Protein AF-A0A2V8EC75-F1 (afdb_monomer_lite)

Secondary structure (DSSP, 8-state):
------S-HHHHHHHHHHHHHHHHHHHHHHHHHHHHHSSS-SEEEEEEE-GGG-EEEEEEE--B---S---SS--TT-TTB-HHHHHHHHHTGGGTTHHHHHHHTS-EEESPPPBPGGG--SS-HHHHHHTTS--EEE-HHHHHTTTHHHHHHS--S-HHHHIIIIIHHHHHHHHHHHHHH--HHHHHHHHHHHHHHHH-GGG-PPPPHHHHHHHHHS-PPPTHHHHHHHHHHHHHHSHHHHHHHHHHHHHHHHHHHHHHHHTTT---HHHHHHHHHHHHHHHHHHHHHHTTTTHHHHTTTSS-HHHHHHHH-

Structure (mmCIF, N/CA/C/O backbone):
data_AF-A0A2V8EC75-F1
#
_entry.id   AF-A0A2V8EC75-F1
#
loop_
_atom_site.group_PDB
_atom_site.id
_atom_site.type_symbol
_atom_site.label_atom_id
_atom_site.label_alt_id
_atom_site.label_comp_id
_atom_site.label_asym_id
_atom_site.label_entity_id
_atom_site.label_seq_id
_atom_site.pdbx_PDB_ins_code
_atom_site.Cartn_x
_atom_site.Cartn_y
_atom_site.Cartn_z
_atom_site.occupancy
_atom_site.B_iso_or_equiv
_atom_site.auth_seq_id
_atom_site.auth_comp_id
_atom_site.auth_asym_id
_atom_site.auth_atom_id
_atom_site.pdbx_PDB_model_num
ATOM 1 N N . MET A 1 1 ? 17.197 -26.338 -0.718 1.00 35.69 1 MET A N 1
ATOM 2 C CA . MET A 1 1 ? 16.954 -24.884 -0.882 1.00 35.69 1 MET A CA 1
ATOM 3 C C . MET A 1 1 ? 15.550 -24.579 -0.377 1.00 35.69 1 MET A C 1
ATOM 5 O O . MET A 1 1 ? 14.593 -24.953 -1.045 1.00 35.69 1 MET A O 1
ATOM 9 N N . SER A 1 2 ? 15.396 -24.021 0.832 1.00 36.34 2 SER A N 1
ATOM 10 C CA . SER A 1 2 ? 14.059 -23.725 1.365 1.00 36.34 2 SER A CA 1
ATOM 11 C C . SER A 1 2 ? 13.372 -22.700 0.458 1.00 36.34 2 SER A C 1
ATOM 13 O O . SER A 1 2 ? 13.987 -21.716 0.042 1.00 36.34 2 SER A O 1
ATOM 15 N N . ARG A 1 3 ? 12.110 -22.949 0.087 1.00 46.16 3 ARG A N 1
ATOM 16 C CA . ARG A 1 3 ? 11.282 -21.942 -0.583 1.00 46.16 3 ARG A CA 1
ATOM 17 C C . ARG A 1 3 ? 11.192 -20.758 0.372 1.00 46.16 3 ARG A C 1
ATOM 19 O O . ARG A 1 3 ? 10.467 -20.831 1.358 1.00 46.16 3 ARG A O 1
ATOM 26 N N . ARG A 1 4 ? 11.962 -19.699 0.121 1.00 56.38 4 ARG A N 1
ATOM 27 C CA . ARG A 1 4 ? 11.895 -18.466 0.906 1.00 56.38 4 ARG A CA 1
ATOM 28 C C . ARG A 1 4 ? 10.566 -17.790 0.575 1.00 56.38 4 ARG A C 1
ATOM 30 O O . ARG A 1 4 ? 10.436 -17.050 -0.393 1.00 56.38 4 ARG A O 1
ATOM 37 N N . SER A 1 5 ? 9.527 -18.173 1.304 1.00 75.25 5 SER A N 1
ATOM 38 C CA . SER A 1 5 ? 8.189 -17.615 1.165 1.00 75.25 5 SER A CA 1
ATOM 39 C C . SER A 1 5 ? 8.120 -16.263 1.873 1.00 75.25 5 SER A C 1
ATOM 41 O O . SER A 1 5 ? 8.740 -16.076 2.923 1.00 75.25 5 SER A O 1
ATOM 43 N N . GLY A 1 6 ? 7.361 -15.330 1.295 1.00 85.44 6 GLY A N 1
ATOM 44 C CA . GLY A 1 6 ? 6.973 -14.085 1.960 1.00 85.44 6 GLY A CA 1
ATOM 45 C C . GLY A 1 6 ? 6.045 -14.326 3.154 1.00 85.44 6 GLY A C 1
ATOM 46 O O . GLY A 1 6 ? 5.903 -15.454 3.634 1.00 85.44 6 GLY A O 1
ATOM 47 N N . LEU A 1 7 ? 5.400 -13.260 3.628 1.00 91.12 7 LEU A N 1
ATOM 48 C CA . LEU A 1 7 ? 4.444 -13.333 4.731 1.00 91.12 7 LEU A CA 1
ATOM 49 C C . LEU A 1 7 ? 3.344 -14.379 4.435 1.00 91.12 7 LEU A C 1
ATOM 51 O O . LEU A 1 7 ? 2.800 -14.397 3.325 1.00 91.12 7 LEU A O 1
ATOM 55 N N . PRO A 1 8 ? 2.985 -15.252 5.397 1.00 92.88 8 PRO A N 1
ATOM 56 C CA . PRO A 1 8 ? 1.900 -16.201 5.202 1.00 92.88 8 PRO A CA 1
ATOM 57 C C . PRO A 1 8 ? 0.583 -15.499 4.885 1.00 92.88 8 PRO A C 1
ATOM 59 O O . PRO A 1 8 ? 0.198 -14.525 5.529 1.00 92.88 8 PRO A O 1
ATOM 62 N N . ARG A 1 9 ? -0.156 -16.048 3.921 1.00 93.31 9 ARG A N 1
ATOM 63 C CA . ARG A 1 9 ? -1.381 -15.432 3.407 1.00 93.31 9 ARG A CA 1
ATOM 64 C C . ARG A 1 9 ? -2.447 -15.187 4.482 1.00 93.31 9 ARG A C 1
ATOM 66 O O . ARG A 1 9 ? -3.106 -14.153 4.461 1.00 93.31 9 ARG A O 1
ATOM 73 N N . TRP A 1 10 ? -2.631 -16.131 5.403 1.00 94.69 10 TRP A N 1
ATOM 74 C CA . TRP A 1 10 ? -3.598 -15.985 6.496 1.00 94.69 10 TRP A CA 1
ATOM 75 C C . TRP A 1 10 ? -3.246 -14.795 7.400 1.00 94.69 10 TRP A C 1
ATOM 77 O O . TRP A 1 10 ? -4.138 -14.062 7.819 1.00 94.69 10 TRP A O 1
ATOM 87 N N . LEU A 1 11 ? -1.950 -14.553 7.627 1.00 94.19 11 LEU A N 1
ATOM 88 C CA . LEU A 1 11 ? -1.465 -13.433 8.424 1.00 94.19 11 LEU A CA 1
ATOM 89 C C . LEU A 1 11 ? -1.679 -12.108 7.687 1.00 94.19 11 LEU A C 1
ATOM 91 O O . LEU A 1 11 ? -2.098 -11.136 8.303 1.00 94.19 11 LEU A O 1
ATOM 95 N N . GLU A 1 12 ? -1.471 -12.070 6.367 1.00 96.19 12 GLU A N 1
ATOM 96 C CA . GLU A 1 12 ? -1.783 -10.881 5.561 1.00 96.19 12 GLU A CA 1
ATOM 97 C C . GLU A 1 12 ? -3.264 -10.495 5.644 1.00 96.19 12 GLU A C 1
ATOM 99 O O . GLU A 1 12 ? -3.586 -9.321 5.822 1.00 96.19 12 GLU A O 1
ATOM 104 N N . VAL A 1 13 ? -4.163 -11.479 5.534 1.00 97.00 13 VAL A N 1
ATOM 105 C CA . VAL A 1 13 ? -5.615 -11.263 5.639 1.00 97.00 13 VAL A CA 1
ATOM 106 C C . VAL A 1 13 ? -5.994 -10.797 7.038 1.00 97.00 13 VAL A C 1
ATOM 108 O O . VAL A 1 13 ? -6.758 -9.843 7.162 1.00 97.00 13 VAL A O 1
ATOM 111 N N . LEU A 1 14 ? -5.439 -11.428 8.078 1.00 95.88 14 LEU A N 1
ATOM 112 C CA . LEU A 1 14 ? -5.679 -11.050 9.468 1.00 95.88 14 LEU A CA 1
ATOM 113 C C . LEU A 1 14 ? -5.238 -9.605 9.730 1.00 95.88 14 LEU A C 1
ATOM 115 O O . LEU A 1 14 ? -6.026 -8.801 10.220 1.00 95.88 14 LEU A O 1
ATOM 119 N N . LEU A 1 15 ? -4.008 -9.250 9.352 1.00 95.19 15 LEU A N 1
ATOM 120 C CA . LEU A 1 15 ? -3.465 -7.903 9.534 1.00 95.19 15 LEU A CA 1
ATOM 121 C C . LEU A 1 15 ? -4.257 -6.853 8.742 1.00 95.19 15 LEU A C 1
ATOM 123 O O . LEU A 1 15 ? -4.559 -5.789 9.280 1.00 95.19 15 LEU A O 1
ATOM 127 N N . ALA A 1 16 ? -4.636 -7.147 7.494 1.00 96.94 16 ALA A N 1
ATOM 128 C CA . ALA A 1 16 ? -5.447 -6.237 6.688 1.00 96.94 16 ALA A CA 1
ATOM 129 C C . ALA A 1 16 ? -6.870 -6.072 7.245 1.00 96.94 16 ALA A C 1
ATOM 131 O O . ALA A 1 16 ? -7.379 -4.953 7.301 1.00 96.94 16 ALA A O 1
ATOM 132 N N . GLY A 1 17 ? -7.494 -7.162 7.702 1.00 96.38 17 GLY A N 1
ATOM 133 C CA . GLY A 1 17 ? -8.811 -7.151 8.338 1.00 96.38 17 GLY A CA 1
ATOM 134 C C . GLY A 1 17 ? -8.816 -6.356 9.643 1.00 96.38 17 GLY A C 1
ATOM 135 O O . GLY A 1 17 ? -9.636 -5.453 9.808 1.00 96.38 17 GLY A O 1
ATOM 136 N N . CYS A 1 18 ? -7.849 -6.610 10.530 1.00 91.38 18 CYS A N 1
ATOM 137 C CA . CYS A 1 18 ? -7.648 -5.818 11.743 1.00 91.38 18 CYS A CA 1
ATOM 138 C C . CYS A 1 18 ? -7.412 -4.341 11.408 1.00 91.38 18 CYS A C 1
ATOM 140 O O . CYS A 1 18 ? -8.026 -3.473 12.022 1.00 91.38 18 CYS A O 1
ATOM 142 N N . GLY A 1 19 ? -6.582 -4.046 10.402 1.00 91.81 19 GLY A N 1
ATOM 143 C CA . GLY A 1 19 ? -6.345 -2.684 9.927 1.00 91.81 19 GLY A CA 1
ATOM 144 C C . GLY A 1 19 ? -7.629 -1.981 9.481 1.00 91.81 19 GLY A C 1
ATOM 145 O O . GLY A 1 19 ? -7.874 -0.853 9.894 1.00 91.81 19 GLY A O 1
ATOM 146 N N . LEU A 1 20 ? -8.487 -2.651 8.705 1.00 93.69 20 LEU A N 1
ATOM 147 C CA . LEU A 1 20 ? -9.778 -2.100 8.279 1.00 93.69 20 LEU A CA 1
ATOM 148 C C . LEU A 1 20 ? -10.715 -1.818 9.458 1.00 93.69 20 LEU A C 1
ATOM 150 O O . LEU A 1 20 ? -11.346 -0.765 9.480 1.00 93.69 20 LEU A O 1
ATOM 154 N N . ILE A 1 21 ? -10.801 -2.729 10.432 1.00 88.81 21 ILE A N 1
ATOM 155 C CA . ILE A 1 21 ? -11.662 -2.563 11.613 1.00 88.81 21 ILE A CA 1
ATOM 156 C C . ILE A 1 21 ? -11.157 -1.404 12.476 1.00 88.81 21 ILE A C 1
ATOM 158 O O . ILE A 1 21 ? -11.919 -0.485 12.779 1.00 88.81 21 ILE A O 1
ATOM 162 N N . LEU A 1 22 ? -9.868 -1.413 12.823 1.00 86.44 22 LEU A N 1
ATOM 163 C CA . LEU A 1 22 ? -9.246 -0.402 13.679 1.00 86.44 22 LEU A CA 1
ATOM 164 C C . LEU A 1 22 ? -9.280 0.991 13.042 1.00 86.44 22 LEU A C 1
ATOM 166 O O . LEU A 1 22 ? -9.530 1.978 13.728 1.00 86.44 22 LEU A O 1
ATOM 170 N N . LEU A 1 23 ? -9.061 1.077 11.727 1.00 90.44 23 LEU A N 1
ATOM 171 C CA . LEU A 1 23 ? -9.076 2.342 10.994 1.00 90.44 23 LEU A CA 1
ATOM 172 C C . LEU A 1 23 ? -10.475 2.738 10.511 1.00 90.44 23 LEU A C 1
ATOM 174 O O . LEU A 1 23 ? -10.616 3.815 9.936 1.00 90.44 23 LEU A O 1
ATOM 178 N N . SER A 1 24 ? -11.515 1.930 10.740 1.00 92.00 24 SER A N 1
ATOM 179 C CA . SER A 1 24 ? -12.861 2.203 10.218 1.00 92.00 24 SER A CA 1
ATOM 180 C C . SER A 1 24 ? -13.416 3.591 10.578 1.00 92.00 24 SER A C 1
ATOM 182 O O . SER A 1 24 ? -13.949 4.231 9.666 1.00 92.00 24 SER A O 1
ATOM 184 N N . PRO A 1 25 ? -13.227 4.151 11.797 1.00 89.81 25 PRO A N 1
ATOM 185 C CA . PRO A 1 25 ? -13.701 5.506 12.091 1.00 89.81 25 PRO A CA 1
ATOM 186 C C . PRO A 1 25 ? -12.991 6.559 11.230 1.00 89.81 25 PRO A C 1
ATOM 188 O O . PRO A 1 25 ? -13.620 7.482 10.712 1.00 89.81 25 PRO A O 1
ATOM 191 N N . LEU A 1 26 ? -11.683 6.385 11.010 1.00 91.38 26 LEU A N 1
ATOM 192 C CA . LEU A 1 26 ? -10.888 7.251 10.143 1.00 91.38 26 LEU A CA 1
ATOM 193 C C . LEU A 1 26 ? -11.309 7.108 8.673 1.00 91.38 26 LEU A C 1
ATOM 195 O O . LEU A 1 26 ? -11.427 8.113 7.977 1.00 91.38 26 LEU A O 1
ATOM 199 N N . LEU A 1 27 ? -11.571 5.888 8.196 1.00 92.62 27 LEU A N 1
ATOM 200 C CA . LEU A 1 27 ? -12.041 5.647 6.828 1.00 92.62 27 LEU A CA 1
ATOM 201 C C . LEU A 1 27 ? -13.389 6.332 6.567 1.00 92.62 27 LEU A C 1
ATOM 203 O O . LEU A 1 27 ? -13.562 6.941 5.511 1.00 92.62 27 LEU A O 1
ATOM 207 N N . VAL A 1 28 ? -14.319 6.277 7.526 1.00 94.94 28 VAL A N 1
ATOM 208 C CA . VAL A 1 28 ? -15.619 6.967 7.444 1.00 94.94 28 VAL A CA 1
ATOM 209 C C . VAL A 1 28 ? -15.436 8.485 7.446 1.00 94.94 28 VAL A C 1
ATOM 211 O O . VAL A 1 28 ? -16.037 9.172 6.619 1.00 94.94 28 VAL A O 1
ATOM 214 N N . LEU A 1 29 ? -14.560 9.016 8.304 1.00 94.75 29 LEU A N 1
ATOM 215 C CA . LEU A 1 29 ? -14.237 10.443 8.324 1.00 94.75 29 LEU A CA 1
ATOM 216 C C . LEU A 1 29 ? -13.657 10.911 6.980 1.00 94.75 29 LEU A C 1
ATOM 218 O O . LEU A 1 29 ? -14.119 11.902 6.415 1.00 94.75 29 LEU A O 1
ATOM 222 N N . ILE A 1 30 ? -12.681 10.182 6.429 1.00 95.31 30 ILE A N 1
ATOM 223 C CA . ILE A 1 30 ? -12.094 10.490 5.118 1.00 95.31 30 ILE A CA 1
ATOM 224 C C . ILE A 1 30 ? -13.164 10.412 4.024 1.00 95.31 30 ILE A C 1
ATOM 226 O O . ILE A 1 30 ? -13.231 11.296 3.168 1.00 95.31 30 ILE A O 1
ATOM 230 N N . ALA A 1 31 ? -14.032 9.397 4.062 1.00 95.81 31 ALA A N 1
ATOM 231 C CA . ALA A 1 31 ? -15.128 9.250 3.112 1.00 95.81 31 ALA A CA 1
ATOM 232 C C . ALA A 1 31 ? -16.070 10.463 3.123 1.00 95.81 31 ALA A C 1
ATOM 234 O O . ALA A 1 31 ? -16.401 10.990 2.055 1.00 95.81 31 ALA A O 1
ATOM 235 N N . ALA A 1 32 ? -16.452 10.936 4.313 1.00 94.25 32 ALA A N 1
ATOM 236 C CA . ALA A 1 32 ? -17.271 12.130 4.484 1.00 94.25 32 ALA A CA 1
ATOM 237 C C . ALA A 1 32 ? -16.562 13.380 3.940 1.00 94.25 32 ALA A C 1
ATOM 239 O O . ALA A 1 32 ? -17.141 14.104 3.132 1.00 94.25 32 ALA A O 1
ATOM 240 N N . LEU A 1 33 ? -15.286 13.593 4.286 1.00 94.50 33 LEU A N 1
ATOM 241 C CA . LEU A 1 33 ? -14.499 14.727 3.786 1.00 94.50 33 LEU A CA 1
ATOM 242 C C . LEU A 1 33 ? -14.415 14.737 2.256 1.00 94.50 33 LEU A C 1
ATOM 244 O O . LEU A 1 33 ? -14.656 15.771 1.632 1.00 94.50 33 LEU A O 1
ATOM 248 N N . VAL A 1 34 ? -14.130 13.594 1.627 1.00 94.31 34 VAL A N 1
ATOM 249 C CA . VAL A 1 34 ? -14.084 13.477 0.160 1.00 94.31 34 VAL A CA 1
ATOM 250 C C . VAL A 1 34 ? -15.449 13.789 -0.458 1.00 94.31 34 VAL A C 1
ATOM 252 O O . VAL A 1 34 ? -15.508 14.484 -1.477 1.00 94.31 34 VAL A O 1
ATOM 255 N N . LYS A 1 35 ? -16.541 13.302 0.147 1.00 93.12 35 LYS A N 1
ATOM 256 C CA . LYS A 1 35 ? -17.908 13.498 -0.353 1.00 93.12 35 LYS A CA 1
ATOM 257 C C . LYS A 1 35 ? -18.380 14.947 -0.236 1.00 93.12 35 LYS A C 1
ATOM 259 O O . LYS A 1 35 ? -19.018 15.440 -1.161 1.00 93.12 35 LYS A O 1
ATOM 264 N N . LEU A 1 36 ? -18.058 15.613 0.871 1.00 92.62 36 LEU A N 1
ATOM 265 C CA . LEU A 1 36 ? -18.467 16.991 1.150 1.00 92.62 36 LEU A CA 1
ATOM 266 C C . LEU A 1 36 ? -17.647 18.015 0.358 1.00 92.62 36 LEU A C 1
ATOM 268 O O . LEU A 1 36 ? -18.167 19.059 -0.019 1.00 92.62 36 LEU A O 1
ATOM 272 N N . THR A 1 37 ? -16.379 17.715 0.066 1.00 89.06 37 THR A N 1
ATOM 273 C CA . THR A 1 37 ? -15.475 18.660 -0.617 1.00 89.06 37 THR A CA 1
ATOM 274 C C . THR A 1 37 ? -15.397 18.476 -2.134 1.00 89.06 37 THR A C 1
ATOM 276 O O . THR A 1 37 ? -14.838 19.328 -2.824 1.00 89.06 37 THR A O 1
ATOM 279 N N . SER A 1 38 ? -15.937 17.384 -2.694 1.00 88.31 38 SER A N 1
ATOM 280 C CA . SER A 1 38 ? -15.894 17.128 -4.140 1.00 88.31 38 SER A CA 1
ATOM 281 C C . SER A 1 38 ? -17.088 16.306 -4.651 1.00 88.31 38 SER A C 1
ATOM 283 O O . SER A 1 38 ? -17.488 15.304 -4.057 1.00 88.31 38 SER A O 1
ATOM 285 N N . LYS A 1 39 ? -17.650 16.679 -5.811 1.00 87.44 39 LYS A N 1
ATOM 286 C CA . LYS A 1 39 ? -18.790 15.966 -6.427 1.00 87.44 39 LYS A CA 1
ATOM 287 C C . LYS A 1 39 ? -18.384 14.590 -6.972 1.00 87.44 39 LYS A C 1
ATOM 289 O O . LYS A 1 39 ? -17.332 14.455 -7.589 1.00 87.44 39 LYS A O 1
ATOM 294 N N . GLY A 1 40 ? -19.223 13.566 -6.773 1.00 88.31 40 GLY A N 1
ATOM 295 C CA . GLY A 1 40 ? -19.094 12.198 -7.324 1.00 88.31 40 GLY A CA 1
ATOM 296 C C . GLY A 1 40 ? -18.826 11.094 -6.270 1.00 88.31 40 GLY A C 1
ATOM 297 O O . GLY A 1 40 ? -19.191 11.288 -5.103 1.00 88.31 40 GLY A O 1
ATOM 298 N N . PRO A 1 41 ? -18.266 9.926 -6.659 1.00 93.38 41 PRO A N 1
ATOM 299 C CA . PRO A 1 41 ? -18.037 8.790 -5.757 1.00 93.38 41 PRO A CA 1
ATOM 300 C C . PRO A 1 41 ? -16.857 9.002 -4.796 1.00 93.38 41 PRO A C 1
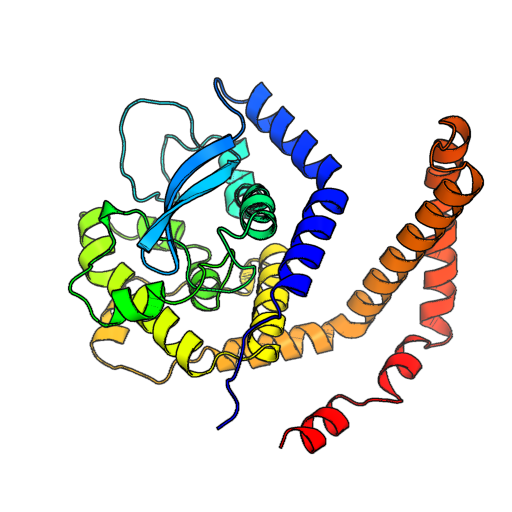ATOM 302 O O . PRO A 1 41 ? -15.853 9.609 -5.154 1.00 93.38 41 PRO A O 1
ATOM 305 N N . VAL A 1 42 ? -16.958 8.445 -3.585 1.00 95.00 42 VAL A N 1
ATOM 306 C CA . VAL A 1 42 ? -15.893 8.513 -2.564 1.00 95.00 42 VAL A CA 1
ATOM 307 C C . VAL A 1 42 ? -14.651 7.731 -2.985 1.00 95.00 42 VAL A C 1
ATOM 309 O O . VAL A 1 42 ? -13.527 8.192 -2.785 1.00 95.00 42 VAL A O 1
ATOM 312 N N . LEU A 1 43 ? -14.853 6.542 -3.554 1.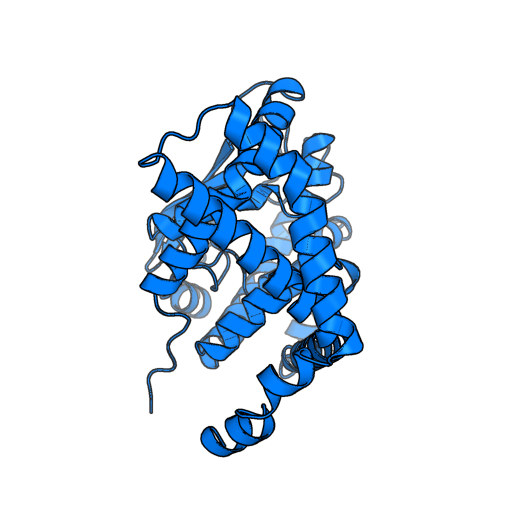00 95.38 43 LEU A N 1
ATOM 313 C CA . LEU A 1 43 ? -13.769 5.664 -3.963 1.00 95.38 43 LEU A CA 1
ATOM 314 C C . LEU A 1 43 ? -13.454 5.852 -5.446 1.00 95.38 43 LEU A C 1
ATOM 316 O O . LEU A 1 43 ? -14.344 5.847 -6.297 1.00 95.38 43 LEU A O 1
ATOM 320 N N . PHE A 1 44 ? -12.167 5.964 -5.743 1.00 93.56 44 PHE A N 1
ATOM 321 C CA . PHE A 1 44 ? -11.617 5.789 -7.075 1.00 93.56 44 PHE A CA 1
ATOM 322 C C . PHE A 1 44 ? -11.378 4.298 -7.330 1.00 93.56 44 PHE A C 1
ATOM 324 O O . PHE A 1 44 ? -10.868 3.582 -6.465 1.00 93.56 44 PHE A O 1
ATOM 331 N N . SER A 1 45 ? -11.760 3.836 -8.520 1.00 93.56 45 SER A N 1
ATOM 332 C CA . SER A 1 45 ? -11.613 2.448 -8.955 1.00 93.56 45 SER A CA 1
ATOM 333 C C . SER A 1 45 ? -10.867 2.400 -10.281 1.00 93.56 45 SER A C 1
ATOM 335 O O . SER A 1 45 ? -11.225 3.118 -11.213 1.00 93.56 45 SER A O 1
ATOM 337 N N . GLN A 1 46 ? -9.852 1.544 -10.381 1.00 93.81 46 GLN A N 1
ATOM 338 C CA . GLN A 1 46 ? -9.083 1.364 -11.613 1.00 93.81 46 GLN A CA 1
ATOM 339 C C . GLN A 1 46 ? -8.759 -0.110 -11.838 1.00 93.81 46 GLN A C 1
ATOM 341 O O . GLN A 1 46 ? -8.421 -0.831 -10.900 1.00 93.81 46 GLN A O 1
ATOM 346 N N . ARG A 1 47 ? -8.842 -0.565 -13.092 1.00 96.44 47 ARG A N 1
ATOM 347 C CA . ARG A 1 47 ? -8.398 -1.913 -13.455 1.00 96.44 47 ARG A CA 1
ATOM 348 C C . ARG A 1 47 ? -6.875 -1.990 -13.421 1.00 96.44 47 ARG A C 1
ATOM 350 O O . ARG A 1 47 ? -6.197 -1.117 -13.963 1.00 96.44 47 ARG A O 1
ATOM 357 N N . ARG A 1 48 ? -6.358 -3.044 -12.803 1.00 96.88 48 ARG A N 1
ATOM 358 C CA . ARG A 1 48 ? -4.931 -3.329 -12.678 1.00 96.88 48 ARG A CA 1
ATOM 359 C C . ARG A 1 48 ? -4.647 -4.792 -12.991 1.00 96.88 48 ARG A C 1
ATOM 361 O O . ARG A 1 48 ? -5.538 -5.637 -12.874 1.00 96.88 48 ARG A O 1
ATOM 368 N N . VAL A 1 49 ? -3.408 -5.066 -13.383 1.00 96.94 49 VAL A N 1
ATOM 369 C CA . VAL A 1 49 ? -2.921 -6.425 -13.631 1.00 96.94 49 VAL A CA 1
ATOM 370 C C . VAL A 1 49 ? -2.399 -7.014 -12.322 1.00 96.94 49 VAL A C 1
ATOM 372 O O . VAL A 1 49 ? -1.557 -6.418 -11.652 1.00 96.94 49 VAL A O 1
ATOM 375 N N . GLY A 1 50 ? -2.945 -8.162 -11.932 1.00 94.69 50 GLY A N 1
ATOM 376 C CA . GLY A 1 50 ? -2.558 -8.924 -10.749 1.00 94.69 50 GLY A CA 1
ATOM 377 C C . GLY A 1 50 ? -1.766 -10.186 -11.088 1.00 94.69 50 GLY A C 1
ATOM 378 O O . GLY A 1 50 ? -1.218 -10.334 -12.182 1.00 94.69 50 GLY A O 1
ATOM 379 N N . ALA A 1 51 ? -1.719 -11.117 -10.131 1.00 94.25 51 ALA A N 1
ATOM 380 C CA . ALA A 1 51 ? -0.975 -12.366 -10.280 1.00 94.25 51 ALA A CA 1
ATOM 381 C C . ALA A 1 51 ? -1.447 -13.179 -11.494 1.00 94.25 51 ALA A C 1
ATOM 383 O O . ALA A 1 51 ? -2.646 -13.299 -11.756 1.00 94.25 51 ALA A O 1
ATOM 384 N N . ALA A 1 52 ? -0.490 -13.768 -12.208 1.00 93.06 52 ALA A N 1
ATOM 385 C CA . ALA A 1 52 ? -0.678 -14.511 -13.449 1.00 93.06 52 ALA A CA 1
ATOM 386 C C . ALA A 1 52 ? -1.464 -13.724 -14.516 1.00 93.06 52 ALA A C 1
ATOM 388 O O . ALA A 1 52 ? -2.204 -14.307 -15.305 1.00 93.06 52 ALA A O 1
ATOM 389 N N . GLY A 1 53 ? -1.350 -12.393 -14.506 1.00 92.62 53 GLY A N 1
ATOM 390 C CA . GLY A 1 53 ? -2.045 -11.520 -15.446 1.00 92.62 53 GLY A CA 1
ATOM 391 C C . GLY A 1 53 ? -3.536 -11.322 -15.167 1.00 92.62 53 GLY A C 1
ATOM 392 O O . GLY A 1 53 ? -4.229 -10.684 -15.959 1.00 92.62 53 GLY A O 1
ATOM 393 N N . ARG A 1 54 ? -4.060 -11.846 -14.051 1.00 95.25 54 ARG A N 1
ATOM 394 C CA . ARG A 1 54 ? -5.482 -11.720 -13.715 1.00 95.25 54 ARG A CA 1
ATOM 395 C C . ARG A 1 54 ? -5.832 -10.277 -13.392 1.00 95.25 54 ARG A C 1
ATOM 397 O O . ARG A 1 54 ? -5.204 -9.636 -12.555 1.00 95.25 54 ARG A O 1
ATOM 404 N N . MET A 1 55 ? -6.876 -9.784 -14.038 1.00 97.44 55 MET A N 1
ATOM 405 C CA . MET A 1 55 ? -7.352 -8.422 -13.859 1.00 97.44 55 MET A CA 1
ATOM 406 C C . MET A 1 55 ? -8.136 -8.276 -12.557 1.00 97.44 55 MET A C 1
ATOM 408 O O . MET A 1 55 ? -9.026 -9.076 -12.280 1.00 97.44 55 MET A O 1
ATOM 412 N N . PHE A 1 56 ? -7.875 -7.207 -11.807 1.00 97.56 56 PHE A N 1
ATOM 413 C CA . PHE A 1 56 ? -8.669 -6.840 -10.634 1.00 97.56 56 PHE A CA 1
ATOM 414 C C . PHE A 1 56 ? -8.896 -5.327 -10.572 1.00 97.56 56 PHE A C 1
ATOM 416 O O . PHE A 1 56 ? -8.310 -4.558 -11.337 1.00 97.56 56 PHE A O 1
ATOM 423 N N . VAL A 1 57 ? -9.789 -4.896 -9.682 1.00 97.38 57 VAL A N 1
ATOM 424 C CA . VAL A 1 57 ? -10.088 -3.477 -9.462 1.00 97.38 57 VAL A CA 1
ATOM 425 C C . VAL A 1 57 ? -9.434 -3.031 -8.166 1.00 97.38 57 VAL A C 1
ATOM 427 O O . VAL A 1 57 ? -9.824 -3.490 -7.092 1.00 97.38 57 VAL A O 1
ATOM 430 N N . ILE A 1 58 ? -8.468 -2.121 -8.269 1.00 96.31 58 ILE A N 1
ATOM 431 C CA . ILE A 1 58 ? -7.865 -1.470 -7.106 1.00 96.31 58 ILE A CA 1
ATOM 432 C C . ILE A 1 58 ? -8.793 -0.369 -6.593 1.00 96.31 58 ILE A C 1
ATOM 434 O O . ILE A 1 58 ? -9.408 0.343 -7.396 1.00 96.31 58 ILE A O 1
ATOM 438 N N . ARG A 1 59 ? -8.907 -0.236 -5.268 1.00 95.50 59 ARG A N 1
ATOM 439 C CA . ARG A 1 59 ? -9.742 0.779 -4.615 1.00 95.50 59 ARG A CA 1
ATOM 440 C C . ARG A 1 59 ? -8.882 1.770 -3.846 1.00 95.50 59 ARG A C 1
ATOM 442 O O . ARG A 1 59 ? -8.065 1.371 -3.029 1.00 95.50 59 ARG A O 1
ATOM 449 N N . LYS A 1 60 ? -9.128 3.059 -4.064 1.00 95.69 60 LYS A N 1
ATOM 450 C CA . LYS A 1 60 ? -8.499 4.169 -3.334 1.00 95.69 60 LYS A CA 1
ATOM 451 C C . LYS A 1 60 ? -9.540 5.194 -2.934 1.00 95.69 60 LYS A C 1
ATOM 453 O O . LYS A 1 60 ? -10.593 5.264 -3.565 1.00 95.69 60 LYS A O 1
ATOM 458 N N . PHE A 1 61 ? -9.246 6.042 -1.957 1.00 96.62 61 PHE A N 1
ATOM 459 C CA . PHE A 1 61 ? -10.020 7.271 -1.823 1.00 96.62 61 PHE A CA 1
ATOM 460 C C . PHE A 1 61 ? -9.764 8.171 -3.021 1.00 96.62 61 PHE A C 1
ATOM 462 O O . PHE A 1 61 ? -8.649 8.286 -3.532 1.00 96.62 61 PHE A O 1
ATOM 469 N N . ARG A 1 62 ? -10.822 8.820 -3.492 1.00 94.38 62 ARG A N 1
ATOM 470 C CA . ARG A 1 62 ? -10.710 9.758 -4.591 1.00 94.38 62 ARG A CA 1
ATOM 471 C C . ARG A 1 62 ? -9.995 11.020 -4.122 1.00 94.38 62 ARG A C 1
ATOM 473 O O . ARG A 1 62 ? -10.472 11.734 -3.246 1.00 94.38 62 ARG A O 1
ATOM 480 N N . THR A 1 63 ? -8.890 11.327 -4.784 1.00 92.00 63 THR A N 1
ATOM 481 C CA . THR A 1 63 ? -8.072 12.516 -4.507 1.00 92.00 63 THR A CA 1
ATOM 482 C C . THR A 1 63 ? -8.112 13.549 -5.632 1.00 92.00 63 THR A C 1
ATOM 484 O O . THR A 1 63 ? -7.679 14.688 -5.446 1.00 92.00 63 THR A O 1
ATOM 487 N N . MET A 1 64 ? -8.701 13.194 -6.776 1.00 89.44 64 MET A N 1
ATOM 488 C CA . MET A 1 64 ? -8.823 14.046 -7.960 1.00 89.44 64 MET A CA 1
ATOM 489 C C . MET A 1 64 ? -10.290 14.369 -8.256 1.00 89.44 64 MET A C 1
ATOM 491 O O . MET A 1 64 ? -11.176 13.540 -8.043 1.00 89.44 64 MET A O 1
ATOM 495 N N . ALA A 1 65 ? -10.548 15.574 -8.757 1.00 84.81 65 ALA A N 1
ATOM 496 C CA . ALA A 1 65 ? -11.854 15.982 -9.242 1.00 84.81 65 ALA A CA 1
ATOM 497 C C . ALA A 1 65 ? -12.263 15.123 -10.445 1.00 84.81 65 ALA A C 1
ATOM 499 O O . ALA A 1 65 ? -11.444 14.791 -11.304 1.00 84.81 65 ALA A O 1
ATOM 500 N N . VAL A 1 66 ? -13.550 14.784 -10.520 1.00 78.12 66 VAL A N 1
ATOM 501 C CA . VAL A 1 66 ? -14.112 14.067 -11.667 1.00 78.12 66 VAL A CA 1
ATOM 502 C C . VAL A 1 66 ? -14.236 15.065 -12.816 1.00 78.12 66 VAL A C 1
ATOM 504 O O . VAL A 1 66 ? -15.193 15.830 -12.883 1.00 78.12 66 VAL A O 1
ATOM 507 N N . ARG A 1 67 ? -13.222 15.100 -13.680 1.00 71.88 67 ARG A N 1
ATOM 508 C CA . ARG A 1 67 ? -13.212 15.834 -14.949 1.00 71.88 67 ARG A CA 1
ATOM 509 C C . ARG A 1 67 ? -12.837 14.862 -16.065 1.00 71.88 67 ARG A C 1
ATOM 511 O O . ARG A 1 67 ? -12.052 13.942 -15.843 1.00 71.88 67 ARG A O 1
ATOM 518 N N . SER A 1 68 ? -13.406 15.049 -17.250 1.00 52.28 68 SER A N 1
ATOM 519 C CA . SER A 1 68 ? -13.027 14.302 -18.450 1.00 52.28 68 SER A CA 1
ATOM 520 C C . SER A 1 68 ? -11.634 14.734 -18.921 1.00 52.28 68 SER A C 1
ATOM 522 O O . SER A 1 68 ? -11.404 15.921 -19.137 1.00 52.28 68 SER A O 1
ATOM 524 N N . GLY A 1 69 ? -10.722 13.773 -19.100 1.00 57.66 69 GLY A N 1
ATOM 525 C CA . GLY A 1 69 ? -9.399 13.995 -19.695 1.00 57.66 69 GLY A CA 1
ATOM 526 C C . GLY A 1 69 ? -8.251 14.276 -18.711 1.00 57.66 69 GLY A C 1
ATOM 527 O O . GLY A 1 69 ? -8.437 14.696 -17.566 1.00 57.66 69 GLY A O 1
ATOM 528 N N . GLY A 1 70 ? -7.031 13.992 -19.175 1.00 59.50 70 GLY A N 1
ATOM 529 C CA . GLY A 1 70 ? -5.757 14.284 -18.511 1.00 59.50 70 GLY A CA 1
ATOM 530 C C . GLY A 1 70 ? -4.829 13.062 -18.389 1.00 59.50 70 GLY A C 1
ATOM 531 O O . GLY A 1 70 ? -5.298 11.928 -18.502 1.00 59.50 70 GLY A O 1
ATOM 532 N N . PRO A 1 71 ? -3.522 13.270 -18.144 1.00 63.09 71 PRO A N 1
ATOM 533 C CA . PRO A 1 71 ? -2.517 12.205 -18.159 1.00 63.09 71 PRO A CA 1
ATOM 534 C C . PRO A 1 71 ? -2.818 11.084 -17.154 1.00 63.09 71 PRO A C 1
ATOM 536 O O . PRO A 1 71 ? -3.337 11.342 -16.061 1.00 63.09 71 PRO A O 1
ATOM 539 N N . LYS A 1 72 ? -2.469 9.840 -17.511 1.00 67.88 72 LYS A N 1
ATOM 540 C CA . LYS A 1 72 ? -2.545 8.676 -16.603 1.00 67.88 72 LYS A CA 1
ATOM 541 C C . LYS A 1 72 ? -1.447 8.711 -15.537 1.00 67.88 72 LYS A C 1
ATOM 543 O O . LYS A 1 72 ? -1.652 8.209 -14.433 1.00 67.88 72 LYS A O 1
ATOM 548 N N . VAL A 1 73 ? -0.313 9.336 -15.856 1.00 68.81 73 VAL A N 1
ATOM 549 C CA . VAL A 1 73 ? 0.791 9.576 -14.923 1.00 68.81 73 VAL A CA 1
ATOM 550 C C . VAL A 1 73 ? 0.538 10.888 -14.183 1.00 68.81 73 VAL A C 1
ATOM 552 O O . VAL A 1 73 ? 0.383 11.940 -14.798 1.00 68.81 73 VAL A O 1
ATOM 555 N N . THR A 1 74 ? 0.452 10.814 -12.856 1.00 73.38 74 THR A N 1
ATOM 556 C CA . THR A 1 74 ? 0.159 11.972 -11.999 1.00 73.38 74 THR A CA 1
ATOM 557 C C . THR A 1 74 ? 1.457 12.674 -11.605 1.00 73.38 74 THR A C 1
ATOM 559 O O . THR A 1 74 ? 2.396 12.022 -11.157 1.00 73.38 74 THR A O 1
ATOM 562 N N . ALA A 1 75 ? 1.497 13.999 -11.743 1.00 72.50 75 ALA A N 1
ATOM 563 C CA . ALA A 1 75 ? 2.562 14.848 -11.210 1.00 72.50 75 ALA A CA 1
ATOM 564 C C . ALA A 1 75 ? 2.050 15.638 -9.994 1.00 72.50 75 ALA A C 1
ATOM 566 O O . ALA A 1 75 ? 0.839 15.826 -9.840 1.00 72.50 75 ALA A O 1
ATOM 567 N N . ARG A 1 76 ? 2.966 16.123 -9.147 1.00 71.56 76 ARG A N 1
ATOM 568 C CA . ARG A 1 76 ? 2.631 16.880 -7.925 1.00 71.56 76 ARG A CA 1
ATOM 569 C C . ARG A 1 76 ? 1.682 18.062 -8.174 1.00 71.56 76 ARG A C 1
ATOM 571 O O . ARG A 1 76 ? 0.766 18.282 -7.383 1.00 71.56 76 ARG A O 1
ATOM 578 N N . ASP A 1 77 ? 1.872 18.769 -9.284 1.00 69.06 77 ASP A N 1
ATOM 579 C CA . ASP A 1 77 ? 1.140 19.997 -9.621 1.00 69.06 77 ASP A CA 1
ATOM 580 C C . ASP A 1 77 ? -0.082 19.747 -10.526 1.00 69.06 77 ASP A C 1
ATOM 582 O O . ASP A 1 77 ? -0.532 20.632 -11.253 1.00 69.06 77 ASP A O 1
ATOM 586 N N . ASP A 1 78 ? -0.644 18.532 -10.512 1.00 74.69 78 ASP A N 1
ATOM 587 C CA . ASP A 1 78 ? -1.835 18.211 -11.304 1.00 74.69 78 ASP A CA 1
ATOM 588 C C . ASP A 1 78 ? -3.052 19.030 -10.829 1.00 74.69 78 ASP A C 1
ATOM 590 O O . ASP A 1 78 ? -3.568 18.845 -9.722 1.00 74.69 78 ASP A O 1
ATOM 594 N N . ALA A 1 79 ? -3.547 19.912 -11.704 1.00 77.44 79 ALA A N 1
ATOM 595 C CA . ALA A 1 79 ? -4.675 20.810 -11.446 1.00 77.44 79 ALA A CA 1
ATOM 596 C C . ALA A 1 79 ? -5.993 20.084 -11.109 1.00 77.44 79 ALA A C 1
ATOM 598 O O . ALA A 1 79 ? -6.932 20.699 -10.602 1.00 77.44 79 ALA A O 1
ATOM 599 N N . ARG A 1 80 ? -6.093 18.775 -11.378 1.00 84.19 80 ARG A N 1
ATOM 600 C CA . ARG A 1 80 ? -7.254 17.956 -10.999 1.00 84.19 80 ARG A CA 1
ATOM 601 C C . ARG A 1 80 ? -7.228 17.563 -9.522 1.00 84.19 80 ARG A C 1
ATOM 603 O O . ARG A 1 80 ? -8.237 17.074 -9.022 1.00 84.19 80 ARG A O 1
ATOM 610 N N . MET A 1 81 ? -6.110 17.716 -8.814 1.00 88.56 81 MET A N 1
ATOM 611 C CA . MET A 1 81 ? -5.985 17.302 -7.417 1.00 88.56 81 MET A CA 1
ATOM 612 C C . MET A 1 81 ? -6.809 18.209 -6.488 1.00 88.56 81 MET A C 1
ATOM 614 O O . MET A 1 81 ? -6.669 19.430 -6.490 1.00 88.56 81 MET A O 1
ATOM 618 N N . THR A 1 82 ? -7.667 17.607 -5.663 1.00 90.81 82 THR A N 1
ATOM 619 C CA . THR A 1 82 ? -8.468 18.337 -4.663 1.00 90.81 82 THR A CA 1
ATOM 620 C C . THR A 1 82 ? -7.615 18.727 -3.451 1.00 90.81 82 THR A C 1
ATOM 622 O O . THR A 1 82 ? -6.598 18.089 -3.175 1.00 90.81 82 THR A O 1
ATOM 625 N N . ALA A 1 83 ? -8.034 19.737 -2.679 1.00 89.94 83 ALA A N 1
ATOM 626 C CA . ALA A 1 83 ? -7.315 20.148 -1.467 1.00 89.94 83 ALA A CA 1
ATOM 627 C C . ALA A 1 83 ? -7.211 19.007 -0.436 1.00 89.94 83 ALA A C 1
ATOM 629 O O . ALA A 1 83 ? -6.116 18.705 0.040 1.00 89.94 83 ALA A O 1
ATOM 630 N N . VAL A 1 84 ? -8.326 18.313 -0.167 1.00 92.56 84 VAL A N 1
ATOM 631 C CA . VAL A 1 84 ? -8.347 1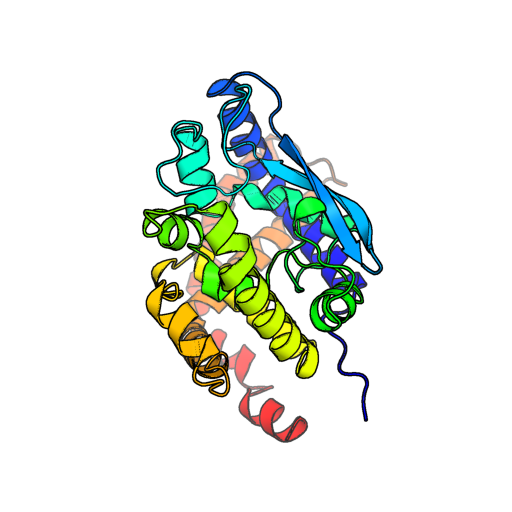7.104 0.677 1.00 92.56 84 VAL A CA 1
ATOM 632 C C . VAL A 1 84 ? -7.483 16.006 0.056 1.00 92.56 84 VAL A C 1
ATOM 634 O O . VAL A 1 84 ? -6.654 15.411 0.738 1.00 92.56 84 VAL A O 1
ATOM 637 N N . GLY A 1 85 ? -7.604 15.782 -1.254 1.00 91.81 85 GLY A N 1
ATOM 638 C CA . GLY A 1 85 ? -6.817 14.784 -1.972 1.00 91.81 85 GLY A CA 1
ATOM 639 C C . GLY A 1 85 ? -5.306 14.984 -1.868 1.00 91.81 85 GLY A C 1
ATOM 640 O O . GLY A 1 85 ? -4.577 14.004 -1.730 1.00 91.81 85 GLY A O 1
ATOM 641 N N . ARG A 1 86 ? -4.837 16.238 -1.860 1.00 89.50 86 ARG A N 1
ATOM 642 C CA . ARG A 1 86 ? -3.422 16.579 -1.662 1.00 89.50 86 ARG A CA 1
ATOM 643 C C . ARG A 1 86 ? -2.916 16.130 -0.294 1.00 89.50 86 ARG A C 1
ATOM 645 O O . ARG A 1 86 ? -1.827 15.567 -0.196 1.00 89.50 86 ARG A O 1
ATOM 652 N N . VAL A 1 87 ? -3.712 16.338 0.757 1.00 91.19 87 VAL A N 1
ATOM 653 C CA . VAL A 1 87 ? -3.378 15.878 2.114 1.00 91.19 87 VAL A CA 1
ATOM 654 C C . VAL A 1 87 ? -3.384 14.351 2.178 1.00 91.19 87 VAL A C 1
ATOM 656 O O . VAL A 1 87 ? -2.423 13.764 2.676 1.00 91.19 87 VAL A O 1
ATOM 659 N N . LEU A 1 88 ? -4.413 13.706 1.618 1.00 92.19 88 LEU A N 1
ATOM 660 C CA . LEU A 1 88 ? -4.522 12.245 1.610 1.00 92.19 88 LEU A CA 1
ATOM 661 C C . LEU A 1 88 ? -3.324 11.587 0.913 1.00 92.19 88 LEU A C 1
ATOM 663 O O . LEU A 1 88 ? -2.727 10.691 1.501 1.00 92.19 88 LEU A O 1
ATOM 667 N N . ARG A 1 89 ? -2.911 12.079 -0.265 1.00 89.62 89 ARG A N 1
ATOM 668 C CA . ARG A 1 89 ? -1.738 11.571 -1.004 1.00 89.62 89 ARG A CA 1
ATOM 669 C C . ARG A 1 89 ? -0.425 11.783 -0.266 1.00 89.62 89 ARG A C 1
ATOM 671 O O . ARG A 1 89 ? 0.395 10.868 -0.195 1.00 89.62 89 ARG A O 1
ATOM 678 N N . LYS A 1 90 ? -0.231 12.967 0.325 1.00 84.69 90 LYS A N 1
ATOM 679 C CA . LYS A 1 90 ? 0.970 13.280 1.117 1.00 84.69 90 LYS A CA 1
ATOM 680 C C . LYS A 1 90 ? 1.130 12.311 2.293 1.00 84.69 90 LYS A C 1
ATOM 682 O O . LYS A 1 90 ? 2.238 11.862 2.587 1.00 84.69 90 LYS A O 1
ATOM 687 N N . LEU A 1 91 ? 0.017 11.971 2.942 1.00 87.12 91 LEU A N 1
ATOM 688 C CA . LEU A 1 91 ? -0.023 11.036 4.066 1.00 87.12 91 LEU A CA 1
ATOM 689 C C . LEU A 1 91 ? -0.205 9.567 3.638 1.00 87.12 91 LEU A C 1
ATOM 691 O O . LEU A 1 91 ? -0.139 8.687 4.491 1.00 87.12 91 LEU A O 1
ATOM 695 N N . LYS A 1 92 ? -0.396 9.288 2.339 1.00 89.88 92 LYS A N 1
ATOM 696 C CA . LYS A 1 92 ? -0.748 7.969 1.771 1.00 89.88 92 LYS A CA 1
ATOM 697 C C . LYS A 1 92 ? -2.022 7.352 2.366 1.00 89.88 92 LYS A C 1
ATOM 699 O O . LYS A 1 92 ? -2.218 6.141 2.324 1.00 89.88 92 LYS A O 1
ATOM 704 N N . LEU A 1 93 ? -2.910 8.186 2.908 1.00 92.94 93 LEU A N 1
ATOM 705 C CA . LEU A 1 93 ? -4.193 7.747 3.462 1.00 92.94 93 LEU A CA 1
ATOM 706 C C . LEU A 1 93 ? -5.186 7.356 2.363 1.00 92.94 93 LEU A C 1
ATOM 708 O O . LEU A 1 93 ? -6.146 6.637 2.631 1.00 92.94 93 LEU A O 1
ATOM 712 N N . ASP A 1 94 ? -4.961 7.802 1.125 1.00 94.75 94 ASP A N 1
ATOM 713 C CA . ASP A 1 94 ? -5.796 7.445 -0.016 1.00 94.75 94 ASP A CA 1
ATOM 714 C C . ASP A 1 94 ? -5.694 5.970 -0.419 1.00 94.75 94 ASP A C 1
ATOM 716 O O . ASP A 1 94 ? -6.621 5.456 -1.043 1.00 94.75 94 ASP A O 1
ATOM 720 N N . GLU A 1 95 ? -4.624 5.279 -0.026 1.00 95.12 95 GLU A N 1
ATOM 721 C CA . GLU A 1 95 ? -4.381 3.867 -0.354 1.00 95.12 95 GLU A CA 1
ATOM 722 C C . GLU A 1 95 ? -4.960 2.899 0.688 1.00 95.12 95 GLU A C 1
ATOM 724 O O . GLU A 1 95 ? -5.020 1.700 0.443 1.00 95.12 95 GLU A O 1
ATOM 729 N N . LEU A 1 96 ? -5.471 3.387 1.827 1.00 95.69 96 LEU A N 1
ATOM 730 C CA . LEU A 1 96 ? -6.038 2.516 2.867 1.00 95.69 96 LEU A CA 1
ATOM 731 C C . LEU A 1 96 ? -7.176 1.594 2.382 1.00 95.69 96 LEU A C 1
ATOM 733 O O . LEU A 1 96 ? -7.236 0.455 2.851 1.00 95.69 96 LEU A O 1
ATOM 737 N N . PRO A 1 97 ? -8.056 1.995 1.437 1.00 97.25 97 PRO A N 1
ATOM 738 C CA . PRO A 1 97 ? -9.060 1.085 0.888 1.00 97.25 97 PRO A CA 1
ATOM 739 C C . PRO A 1 97 ? -8.478 -0.142 0.162 1.00 97.25 97 PRO A C 1
ATOM 741 O O . PRO A 1 97 ? -9.195 -1.129 0.004 1.00 97.25 97 PRO A O 1
ATOM 744 N N . GLU A 1 98 ? -7.196 -0.140 -0.223 1.00 97.81 98 GLU A N 1
ATOM 745 C CA . GLU A 1 98 ? -6.518 -1.306 -0.811 1.00 97.81 98 GLU A CA 1
ATOM 746 C C . GLU A 1 98 ? -6.383 -2.471 0.180 1.00 97.81 98 GLU A C 1
ATOM 748 O O . GLU A 1 98 ? -6.285 -3.626 -0.238 1.00 97.81 98 GLU A O 1
ATOM 753 N N . LEU A 1 99 ? -6.473 -2.225 1.495 1.00 97.75 99 LEU A N 1
ATOM 754 C CA . LEU A 1 99 ? -6.543 -3.298 2.497 1.00 97.75 99 LEU A CA 1
ATOM 755 C C . LEU A 1 99 ? -7.717 -4.250 2.220 1.00 97.75 99 LEU A C 1
ATOM 757 O O . LEU A 1 99 ? -7.614 -5.452 2.461 1.00 97.75 99 LEU A O 1
ATOM 761 N N . TRP A 1 100 ? -8.806 -3.753 1.625 1.00 97.94 100 TRP A N 1
ATOM 762 C CA . TRP A 1 100 ? -9.907 -4.602 1.172 1.00 97.94 100 TRP A CA 1
ATOM 763 C C . TRP A 1 100 ? -9.493 -5.543 0.033 1.00 97.94 100 TRP A C 1
ATOM 765 O O . TRP A 1 100 ? -9.883 -6.710 0.022 1.00 97.94 100 TRP A O 1
ATOM 775 N N . ASN A 1 101 ? -8.673 -5.073 -0.913 1.00 98.06 101 ASN A N 1
ATOM 776 C CA . ASN A 1 101 ? -8.118 -5.917 -1.973 1.00 98.06 101 ASN A CA 1
ATOM 777 C C . ASN A 1 101 ? -7.196 -7.000 -1.401 1.00 98.06 101 ASN A C 1
ATOM 779 O O . ASN A 1 101 ? -7.183 -8.125 -1.909 1.00 98.06 101 ASN A O 1
ATOM 783 N N . VAL A 1 102 ? -6.484 -6.693 -0.311 1.00 98.00 102 VAL A N 1
ATOM 784 C CA . VAL A 1 102 ? -5.718 -7.698 0.428 1.00 98.00 102 VAL A CA 1
ATOM 785 C C . VAL A 1 102 ? -6.641 -8.723 1.054 1.00 98.00 102 VAL A C 1
ATOM 787 O O . VAL A 1 102 ? -6.418 -9.901 0.822 1.00 98.00 102 VAL A O 1
ATOM 790 N N . VAL A 1 103 ? -7.700 -8.332 1.765 1.00 97.69 103 VAL A N 1
ATOM 791 C CA . VAL A 1 103 ? -8.657 -9.290 2.354 1.00 97.69 103 VAL A CA 1
ATOM 792 C C . VAL A 1 103 ? -9.291 -10.183 1.279 1.00 97.69 103 VAL A C 1
ATOM 794 O O . VAL A 1 103 ? -9.306 -11.403 1.436 1.00 97.69 103 VAL A O 1
ATOM 797 N N . ARG A 1 104 ? -9.707 -9.619 0.136 1.00 97.00 104 ARG A N 1
ATOM 798 C CA . ARG A 1 104 ? -10.301 -10.386 -0.977 1.00 97.00 104 ARG A CA 1
ATOM 799 C C . ARG A 1 104 ? -9.341 -11.329 -1.707 1.00 97.00 104 ARG A C 1
ATOM 801 O O . ARG A 1 104 ? -9.799 -12.225 -2.407 1.00 97.00 104 ARG A O 1
ATOM 808 N N . GLY A 1 105 ? -8.030 -11.136 -1.572 1.00 95.81 105 GLY A N 1
ATOM 809 C CA . GLY A 1 105 ? -7.022 -11.973 -2.238 1.00 95.81 105 GLY A CA 1
ATOM 810 C C . GLY A 1 105 ? -6.573 -11.507 -3.610 1.00 95.81 105 GLY A C 1
ATOM 811 O O . GLY A 1 105 ? -5.793 -12.216 -4.250 1.00 95.81 105 GLY A O 1
ATOM 812 N N . ASP A 1 106 ? -6.986 -10.305 -4.006 1.00 96.94 106 ASP A N 1
ATOM 813 C CA . ASP A 1 106 ? -6.481 -9.621 -5.195 1.00 96.94 106 ASP A CA 1
ATOM 814 C C . ASP A 1 106 ? -5.019 -9.175 -4.986 1.00 96.94 106 ASP A C 1
ATOM 816 O O . ASP A 1 106 ? -4.194 -9.256 -5.897 1.00 96.94 106 ASP A O 1
ATOM 820 N N . MET A 1 107 ? -4.696 -8.733 -3.763 1.00 97.38 107 MET A N 1
ATOM 821 C CA . MET A 1 107 ? -3.391 -8.188 -3.372 1.00 97.38 107 MET A CA 1
ATOM 822 C C . MET A 1 107 ? -2.807 -8.893 -2.136 1.00 97.38 107 MET A C 1
ATOM 824 O O . MET A 1 107 ? -3.498 -9.586 -1.385 1.00 97.38 107 MET A O 1
ATOM 828 N N . ALA A 1 108 ? -1.511 -8.694 -1.939 1.00 96.88 108 ALA A N 1
ATOM 829 C CA . ALA A 1 108 ? -0.719 -8.997 -0.756 1.00 96.88 108 ALA A CA 1
ATOM 830 C C . ALA A 1 108 ? -0.454 -7.705 0.041 1.00 96.88 108 ALA A C 1
ATOM 832 O O . ALA A 1 108 ? -0.611 -6.598 -0.482 1.00 96.88 108 ALA A O 1
ATOM 833 N N . LEU A 1 109 ? -0.022 -7.818 1.297 1.00 96.88 109 LEU A N 1
ATOM 834 C CA . LEU A 1 109 ? 0.464 -6.642 2.026 1.00 96.88 109 LEU A CA 1
ATOM 835 C C . LEU A 1 109 ? 1.793 -6.170 1.431 1.00 96.88 109 LEU A C 1
ATOM 837 O O . LEU A 1 109 ? 1.977 -4.973 1.206 1.00 96.88 109 LEU A O 1
ATOM 841 N N . VAL A 1 110 ? 2.681 -7.123 1.128 1.00 96.44 110 VAL A N 1
ATOM 842 C CA . VAL A 1 110 ? 4.001 -6.854 0.556 1.00 96.44 110 VAL A CA 1
ATOM 843 C C . VAL A 1 110 ? 4.171 -7.545 -0.791 1.00 96.44 110 VAL A C 1
ATOM 845 O O . VAL A 1 110 ? 3.955 -8.753 -0.925 1.00 96.44 110 VAL A O 1
ATOM 848 N N . GLY A 1 111 ? 4.583 -6.785 -1.800 1.00 94.62 111 GLY A N 1
ATOM 849 C CA . GLY A 1 111 ? 4.771 -7.282 -3.157 1.00 94.62 111 GLY A CA 1
ATOM 850 C C . GLY A 1 111 ? 4.803 -6.163 -4.198 1.00 94.62 111 GLY A C 1
ATOM 851 O O . GLY A 1 111 ? 4.460 -5.027 -3.883 1.00 94.62 111 GLY A O 1
ATOM 852 N N . PRO A 1 112 ? 5.184 -6.478 -5.446 1.00 95.00 112 PRO A N 1
ATOM 853 C CA . PRO A 1 112 ? 5.284 -5.495 -6.521 1.00 95.00 112 PRO A CA 1
ATOM 854 C C . PRO A 1 112 ? 3.991 -4.699 -6.686 1.00 95.00 112 PRO A C 1
ATOM 856 O O . PRO A 1 112 ? 2.897 -5.261 -6.614 1.00 95.00 112 PRO A O 1
ATOM 859 N N . ARG A 1 113 ? 4.094 -3.395 -6.927 1.00 94.81 113 ARG A N 1
ATOM 860 C CA . ARG A 1 113 ? 2.908 -2.554 -7.093 1.00 94.81 113 ARG A CA 1
ATOM 861 C C . ARG A 1 113 ? 2.146 -2.947 -8.371 1.00 94.81 113 ARG A C 1
ATOM 863 O O . ARG A 1 113 ? 2.778 -3.143 -9.408 1.00 94.81 113 ARG A O 1
ATOM 870 N N . PRO A 1 114 ? 0.807 -3.056 -8.337 1.00 95.38 114 PRO A N 1
ATOM 871 C CA . PRO A 1 114 ? 0.038 -3.512 -9.490 1.00 95.38 114 PRO A CA 1
ATOM 872 C C . PRO A 1 114 ? 0.012 -2.461 -10.609 1.00 95.38 114 PRO A C 1
ATOM 874 O O . PRO A 1 114 ? -0.305 -1.286 -10.387 1.00 95.38 114 PRO A O 1
ATOM 877 N N . GLU A 1 115 ? 0.291 -2.890 -11.836 1.00 93.69 115 GLU A N 1
ATOM 878 C CA . GLU A 1 115 ? 0.455 -1.985 -12.974 1.00 93.69 115 GLU A CA 1
ATOM 879 C C . GLU A 1 115 ? -0.855 -1.760 -13.752 1.00 93.69 115 GLU A C 1
ATOM 881 O O . GLU A 1 115 ? -1.778 -2.585 -13.715 1.00 93.69 115 GLU A O 1
ATOM 886 N N . VAL A 1 116 ? -0.974 -0.608 -14.423 1.00 93.25 116 VAL A N 1
ATOM 887 C CA . VAL A 1 116 ? -2.060 -0.375 -15.392 1.00 93.25 116 VAL A CA 1
ATOM 888 C C . VAL A 1 116 ? -1.838 -1.305 -16.591 1.00 93.25 116 VAL A C 1
ATOM 890 O O . VAL A 1 116 ? -0.702 -1.402 -17.051 1.00 93.25 116 VAL A O 1
ATOM 893 N N . PRO A 1 117 ? -2.883 -1.950 -17.145 1.00 93.44 117 PRO A N 1
ATOM 894 C CA . PRO A 1 117 ? -2.738 -2.866 -18.282 1.00 93.44 117 PRO A CA 1
ATOM 895 C C . PRO A 1 117 ? -1.920 -2.306 -19.444 1.00 93.44 117 PRO A C 1
ATOM 897 O O . PRO A 1 117 ? -1.063 -3.002 -19.971 1.00 93.44 117 PRO A O 1
ATOM 900 N N . ASP A 1 118 ? -2.120 -1.030 -19.772 1.00 91.44 118 ASP A N 1
ATOM 901 C CA . ASP A 1 118 ? -1.456 -0.358 -20.896 1.00 91.44 118 ASP A CA 1
ATOM 902 C C . ASP A 1 118 ? 0.065 -0.211 -20.732 1.00 91.44 118 ASP A C 1
ATOM 904 O O . ASP A 1 118 ? 0.763 0.084 -21.703 1.00 91.44 118 ASP A O 1
ATOM 908 N N . TYR A 1 119 ? 0.583 -0.376 -19.511 1.00 90.56 119 TYR A N 1
ATOM 909 C CA . TYR A 1 119 ? 2.013 -0.294 -19.215 1.00 90.56 119 TYR A CA 1
ATOM 910 C C . TYR A 1 119 ? 2.667 -1.661 -19.021 1.00 90.56 119 TYR A C 1
ATOM 912 O O . TYR A 1 119 ? 3.897 -1.724 -18.942 1.00 90.56 119 TYR A O 1
ATOM 920 N N . VAL A 1 120 ? 1.880 -2.741 -18.988 1.00 92.75 120 VAL A N 1
ATOM 921 C CA . VAL A 1 120 ? 2.404 -4.102 -18.896 1.00 92.75 120 VAL A CA 1
ATOM 922 C C . VAL A 1 120 ? 2.951 -4.539 -20.248 1.00 92.75 120 VAL A C 1
ATOM 924 O O . VAL A 1 120 ? 2.221 -4.648 -21.230 1.00 92.75 120 VAL A O 1
ATOM 927 N N . ASP A 1 121 ? 4.248 -4.823 -20.273 1.00 92.06 121 ASP A N 1
ATOM 928 C CA . ASP A 1 121 ? 4.905 -5.482 -21.393 1.00 92.06 121 ASP A CA 1
ATOM 929 C C . ASP A 1 121 ? 4.869 -7.000 -21.173 1.00 92.06 121 ASP A C 1
ATOM 931 O O . ASP A 1 121 ? 5.460 -7.514 -20.222 1.00 92.06 121 ASP A O 1
ATOM 935 N N . TRP A 1 122 ? 4.135 -7.724 -22.017 1.00 90.25 122 TRP A N 1
ATOM 936 C CA . TRP A 1 122 ? 4.001 -9.180 -21.908 1.00 90.25 122 TRP A CA 1
ATOM 937 C C . TRP A 1 122 ? 5.163 -9.940 -22.553 1.00 90.25 122 TRP A C 1
ATOM 939 O O . TRP A 1 122 ? 5.362 -11.117 -22.241 1.00 90.25 122 TRP A O 1
ATOM 949 N N . ALA A 1 123 ? 5.924 -9.292 -23.439 1.00 92.31 123 ALA A N 1
ATOM 950 C CA . ALA A 1 123 ? 7.090 -9.886 -24.078 1.00 92.31 123 ALA A CA 1
ATOM 951 C C . ALA A 1 123 ? 8.292 -9.885 -23.121 1.00 92.31 123 ALA A C 1
ATOM 953 O O . ALA A 1 123 ? 9.043 -10.865 -23.078 1.00 92.31 123 ALA A O 1
ATOM 954 N N . ASP A 1 124 ? 8.415 -8.843 -22.292 1.00 92.06 124 ASP A N 1
ATOM 955 C CA . ASP A 1 124 ? 9.482 -8.716 -21.299 1.00 92.06 124 ASP A CA 1
ATOM 956 C C . ASP A 1 124 ? 9.476 -9.884 -20.277 1.00 92.06 124 ASP A C 1
ATOM 958 O O . ASP A 1 124 ? 8.514 -10.076 -19.516 1.00 92.06 124 ASP A O 1
ATOM 962 N N . PRO A 1 125 ? 10.556 -10.690 -20.211 1.00 92.25 125 PRO A N 1
ATOM 963 C CA . PRO A 1 125 ? 10.695 -11.753 -19.222 1.00 92.25 125 PRO A CA 1
ATOM 964 C C . PRO A 1 125 ? 10.653 -11.256 -17.769 1.00 92.25 125 PRO A C 1
ATOM 966 O O . PRO A 1 125 ? 10.161 -11.986 -16.902 1.00 92.25 125 PRO A O 1
ATOM 969 N N . ILE A 1 126 ? 11.146 -10.043 -17.484 1.00 92.12 126 ILE A N 1
ATOM 970 C CA . ILE A 1 126 ? 11.163 -9.494 -16.120 1.00 92.12 126 ILE A CA 1
ATOM 971 C C . ILE A 1 126 ? 9.737 -9.171 -15.680 1.00 92.12 126 ILE A C 1
ATOM 973 O O . ILE A 1 126 ? 9.296 -9.696 -14.655 1.00 92.12 126 ILE A O 1
ATOM 977 N N . SER A 1 127 ? 8.993 -8.410 -16.482 1.00 93.56 127 SER A N 1
ATOM 978 C CA . SER A 1 127 ? 7.556 -8.168 -16.311 1.00 93.56 127 SER A CA 1
ATOM 979 C C . SER A 1 127 ? 6.782 -9.467 -16.049 1.00 93.56 127 SER A C 1
ATOM 981 O O . SER A 1 127 ? 6.120 -9.603 -15.016 1.00 93.56 127 SER A O 1
ATOM 983 N N . ARG A 1 128 ? 6.959 -10.498 -16.891 1.00 93.19 128 ARG A N 1
ATOM 984 C CA . ARG A 1 128 ? 6.311 -11.808 -16.682 1.00 93.19 128 ARG A CA 1
ATOM 985 C C . ARG A 1 128 ? 6.696 -12.475 -15.364 1.00 93.19 128 ARG A C 1
ATOM 987 O O . ARG A 1 128 ? 5.851 -13.126 -14.755 1.00 93.19 128 ARG A O 1
ATOM 994 N N . SER A 1 129 ? 7.950 -12.352 -14.928 1.00 92.25 129 SER A N 1
ATOM 995 C CA . SER A 1 129 ? 8.414 -12.917 -13.653 1.00 92.25 129 SER A CA 1
ATOM 996 C C . SER A 1 129 ? 7.783 -12.213 -12.446 1.00 92.25 129 SER A C 1
ATOM 998 O O . SER A 1 129 ? 7.326 -12.883 -11.520 1.00 92.25 129 SER A O 1
ATOM 1000 N N . VAL A 1 130 ? 7.665 -10.882 -12.499 1.00 93.44 130 VAL A N 1
ATOM 1001 C CA . VAL A 1 130 ? 7.026 -10.045 -11.474 1.00 93.44 130 VAL A CA 1
ATOM 1002 C C . VAL A 1 130 ? 5.538 -10.375 -11.362 1.00 93.44 130 VAL A C 1
ATOM 1004 O O . VAL A 1 130 ? 5.017 -10.520 -10.259 1.00 93.44 130 VAL A O 1
ATOM 1007 N N . LEU A 1 131 ? 4.863 -10.606 -12.491 1.00 94.75 131 LEU A N 1
ATOM 1008 C CA . LEU A 1 131 ? 3.451 -10.990 -12.518 1.00 94.75 131 LEU A CA 1
ATOM 1009 C C . LEU A 1 131 ? 3.171 -12.398 -11.968 1.00 94.75 131 LEU A C 1
ATOM 1011 O O . LEU A 1 131 ? 2.008 -12.757 -11.815 1.00 94.75 131 LEU A O 1
ATOM 1015 N N . ARG A 1 132 ? 4.177 -13.222 -11.637 1.00 93.00 132 ARG A N 1
ATOM 1016 C CA . ARG A 1 132 ? 3.944 -14.545 -11.015 1.00 93.00 132 ARG A CA 1
ATOM 1017 C C . ARG A 1 132 ? 3.510 -14.455 -9.555 1.00 93.00 132 ARG A C 1
ATOM 1019 O O . ARG A 1 132 ? 2.943 -15.414 -9.034 1.00 93.00 132 ARG A O 1
ATOM 1026 N N . VAL A 1 133 ? 3.783 -13.336 -8.889 1.00 92.94 133 VAL A N 1
ATOM 1027 C CA . VAL A 1 133 ? 3.425 -13.122 -7.484 1.00 92.94 133 VAL A CA 1
ATOM 1028 C C . VAL A 1 133 ? 2.221 -12.194 -7.363 1.00 92.94 133 VAL A C 1
ATOM 1030 O O . VAL A 1 133 ? 1.903 -11.437 -8.278 1.00 92.94 133 VAL A O 1
ATOM 1033 N N . ARG A 1 134 ? 1.527 -12.248 -6.218 1.00 95.00 134 ARG A N 1
ATOM 1034 C CA . ARG A 1 134 ? 0.481 -11.263 -5.925 1.00 95.00 134 ARG A CA 1
ATOM 1035 C C . ARG A 1 134 ? 1.103 -9.871 -5.807 1.00 95.00 134 ARG A C 1
ATOM 1037 O O . ARG A 1 134 ? 2.134 -9.744 -5.140 1.00 95.00 134 ARG A O 1
ATOM 1044 N N . PRO A 1 135 ? 0.485 -8.851 -6.419 1.00 96.62 135 PRO A N 1
ATOM 1045 C CA . PRO A 1 135 ? 0.917 -7.483 -6.212 1.00 96.62 135 PRO A CA 1
ATOM 1046 C C . PRO A 1 135 ? 0.697 -7.064 -4.757 1.00 96.62 135 PRO A C 1
ATOM 1048 O O . PRO A 1 135 ? -0.200 -7.589 -4.098 1.00 96.62 135 PRO A O 1
ATOM 1051 N N . GLY A 1 136 ? 1.501 -6.131 -4.260 1.00 95.81 136 GLY A N 1
ATOM 1052 C CA . GLY A 1 136 ? 1.445 -5.648 -2.882 1.00 95.81 136 GLY A CA 1
ATOM 1053 C C . GLY A 1 136 ? 0.940 -4.217 -2.755 1.00 95.81 136 GLY A C 1
ATOM 1054 O O . GLY A 1 136 ? 0.992 -3.445 -3.713 1.00 95.81 136 GLY A O 1
ATOM 1055 N N . ILE A 1 137 ? 0.486 -3.862 -1.549 1.00 95.62 137 ILE A N 1
ATOM 1056 C CA . ILE A 1 137 ? 0.267 -2.456 -1.165 1.00 95.62 137 ILE A CA 1
ATOM 1057 C C . ILE A 1 137 ? 1.615 -1.723 -1.120 1.00 95.62 137 ILE A C 1
ATOM 1059 O O . ILE A 1 137 ? 1.739 -0.590 -1.583 1.00 95.62 137 ILE A O 1
ATOM 1063 N N . THR A 1 138 ? 2.639 -2.382 -0.573 1.00 94.25 138 THR A N 1
ATOM 1064 C CA . THR A 1 138 ? 3.983 -1.820 -0.413 1.00 94.25 138 THR A CA 1
ATOM 1065 C C . THR A 1 138 ? 5.072 -2.813 -0.811 1.00 94.25 138 THR A C 1
ATOM 1067 O O . THR A 1 138 ? 4.868 -4.025 -0.828 1.00 94.25 138 THR A O 1
ATOM 1070 N N . ASP A 1 139 ? 6.256 -2.289 -1.103 1.00 92.31 139 ASP A N 1
ATOM 1071 C CA . ASP A 1 139 ? 7.490 -3.025 -1.354 1.00 92.31 139 ASP A CA 1
ATOM 1072 C C . ASP A 1 139 ? 8.691 -2.061 -1.211 1.00 92.31 139 ASP A C 1
ATOM 1074 O O . ASP A 1 139 ? 8.487 -0.843 -1.113 1.00 92.31 139 ASP A O 1
ATOM 1078 N N . PRO A 1 140 ? 9.946 -2.547 -1.198 1.00 89.38 140 PRO A N 1
ATOM 1079 C CA . PRO A 1 140 ? 11.116 -1.670 -1.122 1.00 89.38 140 PRO A CA 1
ATOM 1080 C C . PRO A 1 140 ? 11.149 -0.587 -2.208 1.00 89.38 140 PRO A C 1
ATOM 1082 O O . PRO A 1 140 ? 11.531 0.549 -1.929 1.00 89.38 140 PRO A O 1
ATOM 1085 N N . MET A 1 141 ? 10.717 -0.912 -3.427 1.00 89.50 141 MET A N 1
ATOM 1086 C CA . MET A 1 141 ? 10.679 0.018 -4.547 1.00 89.50 141 MET A CA 1
ATOM 1087 C C . MET A 1 141 ? 9.580 1.065 -4.374 1.00 89.50 141 MET A C 1
ATOM 1089 O O . MET A 1 141 ? 9.837 2.247 -4.586 1.00 89.50 141 MET A O 1
ATOM 1093 N N . THR A 1 142 ? 8.382 0.675 -3.924 1.00 88.81 142 THR A N 1
ATOM 1094 C CA . THR A 1 142 ? 7.315 1.632 -3.574 1.00 88.81 142 THR A CA 1
ATOM 1095 C C . THR A 1 142 ? 7.757 2.591 -2.465 1.00 88.81 142 THR A C 1
ATOM 1097 O O . THR A 1 142 ? 7.413 3.771 -2.503 1.00 88.81 142 THR A O 1
ATOM 1100 N N . LEU A 1 143 ? 8.558 2.128 -1.499 1.00 86.69 143 LEU A N 1
ATOM 1101 C CA . LEU A 1 143 ? 9.131 2.996 -0.465 1.00 86.69 143 LEU A CA 1
ATOM 1102 C C . LEU A 1 143 ? 10.187 3.950 -1.023 1.00 86.69 143 LEU A C 1
ATOM 1104 O O . LEU A 1 143 ? 10.151 5.140 -0.711 1.00 86.69 143 LEU A O 1
ATOM 1108 N N . ARG A 1 144 ? 11.093 3.451 -1.870 1.00 84.50 144 ARG A N 1
ATOM 1109 C CA . ARG A 1 144 ? 12.114 4.266 -2.547 1.00 84.50 144 ARG A CA 1
ATOM 1110 C C . ARG A 1 144 ? 11.480 5.336 -3.440 1.00 84.50 144 ARG A C 1
ATOM 1112 O O . ARG A 1 144 ? 11.954 6.463 -3.481 1.00 84.50 144 ARG A O 1
ATOM 1119 N N . LEU A 1 145 ? 10.375 5.001 -4.102 1.00 85.94 145 LEU A N 1
ATOM 1120 C CA . LEU A 1 145 ? 9.598 5.892 -4.965 1.00 85.94 145 LEU A CA 1
ATOM 1121 C C . LEU A 1 145 ? 8.371 6.486 -4.255 1.00 85.94 145 LEU A C 1
ATOM 1123 O O . LEU A 1 145 ? 7.387 6.840 -4.900 1.00 85.94 145 LEU A O 1
ATOM 1127 N N . ARG A 1 146 ? 8.394 6.635 -2.922 1.00 83.12 146 ARG A N 1
ATOM 1128 C CA . ARG A 1 146 ? 7.238 7.154 -2.163 1.00 83.12 146 ARG A CA 1
ATOM 1129 C C . ARG A 1 146 ? 6.723 8.488 -2.721 1.00 83.12 146 ARG A C 1
ATOM 1131 O O . ARG A 1 146 ? 5.505 8.684 -2.802 1.00 83.12 146 ARG A O 1
ATOM 1138 N N . ASN A 1 147 ? 7.645 9.360 -3.126 1.00 80.50 147 ASN A N 1
ATOM 1139 C CA . ASN A 1 147 ? 7.369 10.661 -3.732 1.00 80.50 147 ASN A CA 1
ATOM 1140 C C . ASN A 1 147 ? 7.549 10.632 -5.264 1.00 80.50 147 ASN A C 1
ATOM 1142 O O . ASN A 1 147 ? 8.067 11.582 -5.843 1.00 80.50 147 ASN A O 1
ATOM 1146 N N . GLU A 1 148 ? 7.115 9.558 -5.937 1.00 82.31 148 GLU A N 1
ATOM 1147 C CA . GLU A 1 148 ? 7.135 9.443 -7.410 1.00 82.31 148 GLU A CA 1
ATOM 1148 C C . GLU A 1 148 ? 6.527 10.684 -8.095 1.00 82.31 148 GLU A C 1
ATOM 1150 O O . GLU A 1 148 ? 7.037 11.143 -9.108 1.00 82.31 148 GLU A O 1
ATOM 1155 N N . GLU A 1 149 ? 5.498 11.302 -7.506 1.00 79.12 149 GLU A N 1
ATOM 1156 C CA . GLU A 1 149 ? 4.873 12.528 -8.031 1.00 79.12 149 GLU A CA 1
ATOM 1157 C C . GLU A 1 149 ? 5.823 13.741 -8.074 1.00 79.12 149 GLU A C 1
ATOM 1159 O O . GLU A 1 149 ? 5.680 14.588 -8.957 1.00 79.12 149 GLU A O 1
ATOM 1164 N N . GLU A 1 150 ? 6.777 13.838 -7.139 1.00 80.19 150 GLU A N 1
ATOM 1165 C CA . GLU A 1 150 ? 7.816 14.882 -7.118 1.00 80.19 150 GLU A CA 1
ATOM 1166 C C . GLU A 1 150 ? 8.875 14.609 -8.188 1.00 80.19 150 GLU A C 1
ATOM 1168 O O . GLU A 1 150 ? 9.251 15.521 -8.922 1.00 80.19 150 GLU A O 1
ATOM 1173 N N . LEU A 1 151 ? 9.283 13.345 -8.341 1.00 81.75 151 LEU A N 1
ATOM 1174 C CA . LEU A 1 151 ? 10.166 12.914 -9.426 1.00 81.75 151 LEU A CA 1
ATOM 1175 C C . LEU A 1 151 ? 9.555 13.253 -10.796 1.00 81.75 151 LEU A C 1
ATOM 1177 O O . LEU A 1 151 ? 10.210 13.859 -11.640 1.00 81.75 151 LEU A O 1
ATOM 1181 N N . MET A 1 152 ? 8.275 12.927 -10.996 1.00 82.25 152 MET A N 1
ATOM 1182 C CA . MET A 1 152 ? 7.557 13.199 -12.245 1.00 82.25 152 MET A CA 1
ATOM 1183 C C . MET A 1 152 ? 7.308 14.694 -12.493 1.00 82.25 152 MET A C 1
ATOM 1185 O O . MET A 1 152 ? 7.114 15.094 -13.642 1.00 82.25 152 MET A O 1
ATOM 1189 N N . ALA A 1 153 ? 7.307 15.528 -11.448 1.00 78.88 153 ALA A N 1
ATOM 1190 C CA . ALA A 1 153 ? 7.216 16.980 -11.599 1.00 78.88 153 ALA A CA 1
ATOM 1191 C C . ALA A 1 153 ? 8.497 17.573 -12.214 1.00 78.88 153 ALA A C 1
ATOM 1193 O O . ALA A 1 153 ? 8.405 18.521 -12.987 1.00 78.88 153 ALA A O 1
ATOM 1194 N N . GLY A 1 154 ? 9.665 16.979 -11.932 1.00 75.50 154 GLY A N 1
ATOM 1195 C CA . GLY A 1 154 ? 10.952 17.374 -12.518 1.00 75.50 154 GLY A CA 1
ATOM 1196 C C . GLY A 1 154 ? 11.139 16.972 -13.987 1.00 75.50 154 GLY A C 1
ATOM 1197 O O . GLY A 1 154 ? 12.072 17.439 -14.637 1.00 75.50 154 GLY A O 1
ATOM 1198 N N . VAL A 1 155 ? 10.256 16.130 -14.531 1.00 79.56 155 VAL A N 1
ATOM 1199 C CA . VAL A 1 155 ? 10.266 15.751 -15.949 1.00 79.56 155 VAL A CA 1
ATOM 1200 C C . VAL A 1 155 ? 9.546 16.835 -16.754 1.00 79.56 155 VAL A C 1
ATOM 1202 O O . VAL A 1 155 ? 8.318 16.951 -16.704 1.00 79.56 155 VAL A O 1
ATOM 1205 N N . VAL A 1 156 ? 10.333 17.640 -17.474 1.00 68.69 156 VAL A N 1
ATOM 1206 C CA . VAL A 1 156 ? 9.8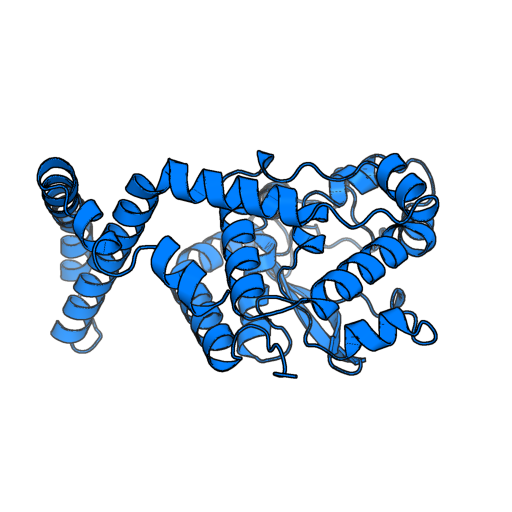56 18.757 -18.314 1.00 68.69 156 VAL A CA 1
ATOM 1207 C C . VAL A 1 156 ? 9.328 18.269 -19.674 1.00 68.69 156 VAL A C 1
ATOM 1209 O O . VAL A 1 156 ? 8.462 18.908 -20.263 1.00 68.69 156 VAL A O 1
ATOM 1212 N N . SER A 1 157 ? 9.821 17.127 -20.163 1.00 73.50 157 SER A N 1
ATOM 1213 C CA . SER A 1 157 ? 9.420 16.490 -21.425 1.00 73.50 157 SER A CA 1
ATOM 1214 C C . SER A 1 157 ? 8.173 15.593 -21.272 1.00 73.50 157 SER A C 1
ATOM 1216 O O . SER A 1 157 ? 7.438 15.679 -20.286 1.00 73.50 157 SER A O 1
ATOM 1218 N N . ASP A 1 158 ? 7.903 14.726 -22.257 1.00 83.81 158 ASP A N 1
ATOM 1219 C CA . ASP A 1 158 ? 6.806 13.753 -22.219 1.00 83.81 158 ASP A CA 1
ATOM 1220 C C . ASP A 1 158 ? 6.951 12.775 -21.034 1.00 83.81 158 ASP A C 1
ATOM 1222 O O . ASP A 1 158 ? 7.735 11.820 -21.042 1.00 83.81 158 ASP A O 1
ATOM 1226 N N . ARG A 1 159 ? 6.140 13.016 -19.999 1.00 84.81 159 ARG A N 1
ATOM 1227 C CA . ARG A 1 159 ? 6.068 12.211 -18.772 1.00 84.81 159 ARG A CA 1
ATOM 1228 C C . ARG A 1 159 ? 5.661 10.767 -19.035 1.00 84.81 159 ARG A C 1
ATOM 1230 O O . ARG A 1 159 ? 6.109 9.877 -18.315 1.00 84.81 159 ARG A O 1
ATOM 1237 N N . GLU A 1 160 ? 4.805 10.518 -20.022 1.00 85.56 160 GLU A N 1
ATOM 1238 C CA . GLU A 1 160 ? 4.402 9.156 -20.361 1.00 85.56 160 GLU A CA 1
ATOM 1239 C C . GLU A 1 160 ? 5.545 8.415 -21.061 1.00 85.56 160 GLU A C 1
ATOM 1241 O O . GLU A 1 160 ? 5.823 7.262 -20.717 1.00 85.56 160 GLU A O 1
ATOM 1246 N N . ALA A 1 161 ? 6.265 9.085 -21.963 1.00 87.12 161 ALA A N 1
ATOM 1247 C CA . ALA A 1 161 ? 7.464 8.526 -22.579 1.00 87.12 161 ALA A CA 1
ATOM 1248 C C . ALA A 1 161 ? 8.547 8.209 -21.535 1.00 87.12 161 ALA A C 1
ATOM 1250 O O . ALA A 1 161 ? 9.079 7.096 -21.532 1.00 87.12 161 ALA A O 1
ATOM 1251 N N . PHE A 1 162 ? 8.826 9.127 -20.600 1.00 88.50 162 PHE A N 1
ATOM 1252 C CA . PHE A 1 162 ? 9.768 8.884 -19.498 1.00 88.50 162 PHE A CA 1
ATOM 1253 C C . PHE A 1 162 ? 9.335 7.695 -18.633 1.00 88.50 162 PHE A C 1
ATOM 1255 O O . PHE A 1 162 ? 10.142 6.819 -18.314 1.00 88.50 162 PHE A O 1
ATOM 1262 N N . TYR A 1 163 ? 8.043 7.620 -18.296 1.00 89.00 163 TYR A N 1
ATOM 1263 C CA . TYR A 1 163 ? 7.506 6.514 -17.513 1.00 89.00 163 TYR A CA 1
ATOM 1264 C C . TYR A 1 163 ? 7.751 5.164 -18.198 1.00 89.00 163 TYR A C 1
ATOM 1266 O O . TYR A 1 163 ? 8.268 4.233 -17.580 1.00 89.00 163 TYR A O 1
ATOM 1274 N N . ARG A 1 164 ? 7.402 5.061 -19.487 1.00 89.06 164 ARG A N 1
ATOM 1275 C CA . ARG A 1 164 ? 7.502 3.816 -20.264 1.00 89.06 164 ARG A CA 1
ATOM 1276 C C . ARG A 1 164 ? 8.946 3.384 -20.501 1.00 89.06 164 ARG A C 1
ATOM 1278 O O . ARG A 1 164 ? 9.232 2.190 -20.423 1.00 89.06 164 ARG A O 1
ATOM 1285 N N . THR A 1 165 ? 9.824 4.334 -20.813 1.00 86.94 165 THR A N 1
ATOM 1286 C CA . THR A 1 165 ? 11.186 4.042 -21.285 1.00 86.94 165 THR A CA 1
ATOM 1287 C C . THR A 1 165 ? 12.228 3.999 -20.175 1.00 86.94 165 THR A C 1
ATOM 1289 O O . THR A 1 165 ? 13.201 3.278 -20.336 1.00 86.94 165 THR A O 1
ATOM 1292 N N . ARG A 1 166 ? 12.025 4.710 -19.055 1.00 86.81 166 ARG A N 1
ATOM 1293 C CA . ARG A 1 166 ? 13.008 4.809 -17.959 1.00 86.81 166 ARG A CA 1
ATOM 1294 C C . ARG A 1 166 ? 12.471 4.279 -16.637 1.00 86.81 166 ARG A C 1
ATOM 1296 O O . ARG A 1 166 ? 12.994 3.320 -16.074 1.00 86.81 166 ARG A O 1
ATOM 1303 N N . LEU A 1 167 ? 11.381 4.866 -16.139 1.00 88.94 167 LEU A N 1
ATOM 1304 C CA . LEU A 1 167 ? 10.911 4.574 -14.781 1.00 88.94 167 LEU A CA 1
ATOM 1305 C C . LEU A 1 167 ? 10.365 3.147 -14.637 1.00 88.94 167 LEU A C 1
ATOM 1307 O O . LEU A 1 167 ? 10.612 2.487 -13.628 1.00 88.94 167 LEU A O 1
ATOM 1311 N N . ARG A 1 168 ? 9.622 2.649 -15.630 1.00 91.31 168 ARG A N 1
ATOM 1312 C CA . ARG A 1 168 ? 9.060 1.294 -15.594 1.00 91.31 168 ARG A CA 1
ATOM 1313 C C . ARG A 1 168 ? 10.157 0.215 -15.586 1.00 91.31 168 ARG A C 1
ATOM 1315 O O . ARG A 1 168 ? 10.094 -0.621 -14.685 1.00 91.31 168 ARG A O 1
ATOM 1322 N N . PRO A 1 169 ? 11.150 0.203 -16.503 1.00 89.75 169 PRO A N 1
ATOM 1323 C CA . PRO A 1 169 ? 12.281 -0.726 -16.412 1.00 89.75 169 PRO A CA 1
ATOM 1324 C C . PRO A 1 169 ? 12.994 -0.677 -15.055 1.00 89.75 169 PRO A C 1
ATOM 1326 O O . PRO A 1 169 ? 13.211 -1.721 -14.439 1.00 89.75 169 PRO A O 1
ATOM 1329 N N . PHE A 1 170 ? 13.251 0.527 -14.535 1.00 89.75 170 PHE A N 1
ATOM 1330 C CA . PHE A 1 170 ? 13.859 0.725 -13.217 1.00 89.75 170 PHE A CA 1
ATOM 1331 C C . PHE A 1 170 ? 13.036 0.080 -12.084 1.00 89.75 170 PHE A C 1
ATOM 1333 O O . PHE A 1 170 ? 13.573 -0.640 -11.239 1.00 89.75 170 PHE A O 1
ATOM 1340 N N . LYS A 1 171 ? 11.707 0.254 -12.096 1.00 91.94 171 LYS A N 1
ATOM 1341 C CA . LYS A 1 171 ? 10.788 -0.394 -11.141 1.00 91.94 171 LYS A CA 1
ATOM 1342 C C . LYS A 1 171 ? 10.802 -1.913 -11.259 1.00 91.94 171 LYS A C 1
ATOM 1344 O O . LYS A 1 171 ? 10.901 -2.598 -10.243 1.00 91.94 171 LYS A O 1
ATOM 1349 N N . LEU A 1 172 ? 10.719 -2.437 -12.480 1.00 92.31 172 LEU A N 1
ATOM 1350 C CA . LEU A 1 172 ? 10.723 -3.876 -12.744 1.00 92.31 172 LEU A CA 1
ATOM 1351 C C . LEU A 1 172 ? 12.002 -4.545 -12.235 1.00 92.31 172 LEU A C 1
ATOM 1353 O O . LEU A 1 172 ? 11.930 -5.615 -11.626 1.00 92.31 172 LEU A O 1
ATOM 1357 N N . GLN A 1 173 ? 13.151 -3.894 -12.413 1.00 90.00 173 GLN A N 1
ATOM 1358 C CA . GLN A 1 173 ? 14.420 -4.390 -11.897 1.00 90.00 173 GLN A CA 1
ATOM 1359 C C . GLN A 1 173 ? 14.438 -4.406 -10.362 1.00 90.00 173 GLN A C 1
ATOM 1361 O O . GLN A 1 173 ? 14.778 -5.433 -9.774 1.00 90.00 173 GLN A O 1
ATOM 1366 N N . GLY A 1 174 ? 13.981 -3.333 -9.705 1.00 88.50 174 GLY A N 1
ATOM 1367 C CA . GLY A 1 174 ? 13.854 -3.291 -8.243 1.00 88.50 174 GLY A CA 1
ATOM 1368 C C . GLY A 1 174 ? 12.928 -4.383 -7.691 1.00 88.50 174 GLY A C 1
ATOM 1369 O O . GLY A 1 174 ? 13.266 -5.061 -6.716 1.00 88.50 174 GLY A O 1
ATOM 1370 N N . TYR A 1 175 ? 11.792 -4.628 -8.357 1.00 93.00 175 TYR A N 1
ATOM 1371 C CA . TYR A 1 175 ? 10.887 -5.726 -8.008 1.00 93.00 175 TYR A CA 1
ATOM 1372 C C . TYR A 1 175 ? 11.571 -7.088 -8.141 1.00 93.00 175 TYR A C 1
ATOM 1374 O O . TYR A 1 175 ? 11.487 -7.903 -7.223 1.00 93.00 175 TYR A O 1
ATOM 1382 N N . LYS A 1 176 ? 12.278 -7.338 -9.248 1.00 91.62 176 LYS A N 1
ATOM 1383 C CA . LYS A 1 176 ? 13.018 -8.587 -9.476 1.00 91.62 176 LYS A CA 1
ATOM 1384 C C . LYS A 1 176 ? 14.076 -8.824 -8.396 1.00 91.62 176 LYS A C 1
ATOM 1386 O O . LYS A 1 176 ? 14.135 -9.925 -7.850 1.00 91.62 176 LYS A O 1
ATOM 1391 N N . THR A 1 177 ? 14.867 -7.803 -8.062 1.00 89.25 177 THR A N 1
ATOM 1392 C CA . THR A 1 177 ? 15.908 -7.876 -7.024 1.00 89.25 177 THR A CA 1
ATOM 1393 C C . THR A 1 177 ? 15.315 -8.254 -5.671 1.00 89.25 177 THR A C 1
ATOM 1395 O O . THR A 1 177 ? 15.801 -9.175 -5.015 1.00 89.25 177 THR A O 1
ATOM 1398 N N . TYR A 1 178 ? 14.226 -7.596 -5.269 1.00 89.31 178 TYR A N 1
ATOM 1399 C CA . TYR A 1 178 ? 13.555 -7.916 -4.013 1.00 89.31 178 TYR A CA 1
ATOM 1400 C C . TYR A 1 178 ? 12.952 -9.327 -4.019 1.00 89.31 178 TYR A C 1
ATOM 1402 O O . TYR A 1 178 ? 13.125 -10.077 -3.061 1.00 89.31 178 TYR A O 1
ATOM 1410 N N . LEU A 1 179 ? 12.283 -9.728 -5.104 1.00 90.56 179 LEU A N 1
ATOM 1411 C CA . LEU A 1 179 ? 11.688 -11.062 -5.209 1.00 90.56 179 LEU A CA 1
ATOM 1412 C C . LEU A 1 179 ? 12.732 -12.187 -5.177 1.00 90.56 179 LEU A C 1
ATOM 1414 O O . LEU A 1 179 ? 12.420 -13.269 -4.683 1.00 90.56 179 LEU A O 1
ATOM 1418 N N . ALA A 1 180 ? 13.960 -11.941 -5.643 1.00 88.81 180 ALA A N 1
ATOM 1419 C CA . ALA A 1 180 ? 15.049 -12.917 -5.592 1.00 88.81 180 ALA A CA 1
ATOM 1420 C C . ALA A 1 180 ? 15.528 -13.218 -4.158 1.00 88.81 180 ALA A C 1
ATOM 14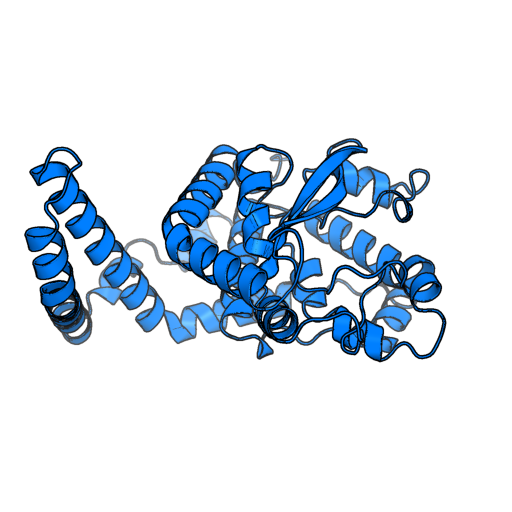22 O O . ALA A 1 180 ? 15.964 -14.334 -3.873 1.00 88.81 180 ALA A O 1
ATOM 1423 N N . THR A 1 181 ? 15.433 -12.246 -3.246 1.00 83.94 181 THR A N 1
ATOM 1424 C CA . THR A 1 181 ? 15.898 -12.366 -1.850 1.00 83.94 181 THR A CA 1
ATOM 1425 C C . THR A 1 181 ? 14.761 -12.393 -0.825 1.00 83.94 181 THR A C 1
ATOM 1427 O O . THR A 1 181 ? 15.016 -12.480 0.380 1.00 83.94 181 THR A O 1
ATOM 1430 N N . ARG A 1 182 ? 13.506 -12.363 -1.290 1.00 88.94 182 ARG A N 1
ATOM 1431 C CA . ARG A 1 182 ? 12.308 -12.262 -0.454 1.00 88.94 182 ARG A CA 1
ATOM 1432 C C . ARG A 1 182 ? 12.226 -13.378 0.585 1.00 88.94 182 ARG A C 1
ATOM 1434 O O . ARG A 1 182 ? 12.409 -14.553 0.291 1.00 88.94 182 ARG A O 1
ATOM 1441 N N . SER A 1 183 ? 11.880 -12.991 1.805 1.00 87.94 183 SER A N 1
ATOM 1442 C CA . SER A 1 183 ? 11.559 -13.857 2.942 1.00 87.94 183 SER A CA 1
ATOM 1443 C C . SER A 1 183 ? 10.488 -13.210 3.824 1.00 87.94 183 SER A C 1
ATOM 1445 O O . SER A 1 183 ? 10.291 -11.994 3.774 1.00 87.94 183 SER A O 1
ATOM 1447 N N . TRP A 1 184 ? 9.837 -13.987 4.689 1.00 87.62 184 TRP A N 1
ATOM 1448 C CA . TRP A 1 184 ? 8.871 -13.457 5.659 1.00 87.62 184 TRP A CA 1
ATOM 1449 C C . TRP A 1 184 ? 9.458 -12.321 6.518 1.00 87.62 184 TRP A C 1
ATOM 1451 O O . TRP A 1 184 ? 8.782 -11.323 6.754 1.00 87.62 184 TRP A O 1
ATOM 1461 N N . LEU A 1 185 ? 10.732 -12.424 6.922 1.00 85.31 185 LEU A N 1
ATOM 1462 C CA . LEU A 1 185 ? 11.405 -11.387 7.704 1.00 85.31 185 LEU A CA 1
ATOM 1463 C C . LEU A 1 185 ? 11.597 -10.113 6.876 1.00 85.31 185 LEU A C 1
ATOM 1465 O O . LEU A 1 185 ? 11.366 -9.011 7.371 1.00 85.31 185 LEU A O 1
ATOM 1469 N N . SER A 1 186 ? 11.968 -10.253 5.600 1.00 86.81 186 SER A N 1
ATOM 1470 C CA . SER A 1 186 ? 12.073 -9.102 4.701 1.00 86.81 186 SER A CA 1
ATOM 1471 C C . SER A 1 186 ? 10.725 -8.392 4.518 1.00 86.81 186 SER A C 1
ATOM 1473 O O . SER A 1 186 ? 10.692 -7.165 4.545 1.00 86.81 186 SER A O 1
ATOM 1475 N N . ASP A 1 187 ? 9.613 -9.133 4.425 1.00 91.94 187 ASP A N 1
ATOM 1476 C CA . ASP A 1 187 ? 8.264 -8.565 4.315 1.00 91.94 187 ASP A CA 1
ATOM 1477 C C . ASP A 1 187 ? 7.892 -7.792 5.592 1.00 91.94 187 ASP A C 1
ATOM 1479 O O . ASP A 1 187 ? 7.444 -6.648 5.515 1.00 91.94 187 ASP A O 1
ATOM 1483 N N . VAL A 1 188 ? 8.144 -8.367 6.775 1.00 88.38 188 VAL A N 1
ATOM 1484 C CA . VAL A 1 188 ? 7.920 -7.690 8.068 1.00 88.38 188 VAL A CA 1
ATOM 1485 C C . VAL A 1 188 ? 8.724 -6.392 8.155 1.00 88.38 188 VAL A C 1
ATOM 1487 O O . VAL A 1 188 ? 8.196 -5.355 8.559 1.00 88.38 188 VAL A O 1
ATOM 1490 N N . LEU A 1 189 ? 9.988 -6.415 7.729 1.00 87.50 189 LEU A N 1
ATOM 1491 C CA . LEU A 1 189 ? 10.835 -5.225 7.705 1.00 87.50 189 LEU A CA 1
ATOM 1492 C C . LEU A 1 189 ? 10.310 -4.160 6.734 1.00 87.50 189 LEU A C 1
ATOM 1494 O O . LEU A 1 189 ? 10.330 -2.974 7.063 1.00 87.50 189 LEU A O 1
ATOM 1498 N N . VAL A 1 190 ? 9.817 -4.556 5.559 1.00 90.44 190 VAL A N 1
ATOM 1499 C CA . VAL A 1 190 ? 9.187 -3.638 4.599 1.00 90.44 190 VAL A CA 1
ATOM 1500 C C . VAL A 1 190 ? 7.917 -3.016 5.183 1.00 90.44 190 VAL A C 1
ATOM 1502 O O . VAL A 1 190 ? 7.720 -1.806 5.052 1.00 90.44 190 VAL A O 1
ATOM 1505 N N . LEU A 1 191 ? 7.083 -3.790 5.881 1.00 91.00 191 LEU A N 1
ATOM 1506 C CA . LEU A 1 191 ? 5.893 -3.266 6.558 1.00 91.00 191 LEU A CA 1
ATOM 1507 C C . LEU A 1 191 ? 6.256 -2.256 7.645 1.00 91.00 191 LEU A C 1
ATOM 1509 O O . LEU A 1 191 ? 5.719 -1.148 7.651 1.00 91.00 191 LEU A O 1
ATOM 1513 N N . ALA A 1 192 ? 7.220 -2.588 8.506 1.00 85.56 192 ALA A N 1
ATOM 1514 C CA . ALA A 1 192 ? 7.696 -1.679 9.546 1.00 85.56 192 ALA A CA 1
ATOM 1515 C C . ALA A 1 192 ? 8.234 -0.366 8.951 1.00 85.56 192 ALA A C 1
ATOM 1517 O O . ALA A 1 192 ? 7.907 0.719 9.434 1.00 85.56 192 ALA A O 1
ATOM 1518 N N . ARG A 1 193 ? 8.998 -0.446 7.851 1.00 84.12 193 ARG A N 1
ATOM 1519 C CA . ARG A 1 193 ? 9.477 0.730 7.105 1.00 84.12 193 ARG A CA 1
ATOM 1520 C C . ARG A 1 193 ? 8.346 1.548 6.513 1.00 84.12 193 ARG A C 1
ATOM 1522 O O . ARG A 1 193 ? 8.408 2.770 6.546 1.00 84.12 193 ARG A O 1
ATOM 1529 N N . SER A 1 194 ? 7.319 0.888 5.995 1.00 87.81 194 SER A N 1
ATOM 1530 C CA . SER A 1 194 ? 6.160 1.558 5.408 1.00 87.81 194 SER A CA 1
ATOM 1531 C C . SER A 1 194 ? 5.401 2.366 6.451 1.00 87.81 194 SER A C 1
ATOM 1533 O O . SER A 1 194 ? 5.125 3.542 6.222 1.00 87.81 194 SER A O 1
ATOM 1535 N N . VAL A 1 195 ? 5.158 1.783 7.628 1.00 85.56 195 VAL A N 1
ATOM 1536 C CA . VAL A 1 195 ? 4.545 2.488 8.763 1.00 85.56 195 VAL A CA 1
ATOM 1537 C C . VAL A 1 195 ? 5.430 3.650 9.220 1.00 85.56 195 VAL A C 1
ATOM 1539 O O . VAL A 1 195 ? 4.951 4.776 9.349 1.00 85.56 195 VAL A O 1
ATOM 1542 N N . ALA A 1 196 ? 6.737 3.421 9.388 1.00 83.06 196 ALA A N 1
ATOM 1543 C CA . ALA A 1 196 ? 7.674 4.472 9.780 1.00 83.06 196 ALA A CA 1
ATOM 1544 C C . ALA A 1 196 ? 7.728 5.623 8.762 1.00 83.06 196 ALA A C 1
ATOM 1546 O O . ALA A 1 196 ? 7.735 6.782 9.162 1.00 83.06 196 ALA A O 1
ATOM 1547 N N . ALA A 1 197 ? 7.703 5.330 7.459 1.00 80.00 197 ALA A N 1
ATOM 1548 C CA . ALA A 1 197 ? 7.708 6.334 6.395 1.00 80.00 197 ALA A CA 1
ATOM 1549 C C . ALA A 1 197 ? 6.395 7.132 6.313 1.00 80.00 197 ALA A C 1
ATOM 1551 O O . ALA A 1 197 ? 6.392 8.258 5.818 1.00 80.00 197 ALA A O 1
ATOM 1552 N N . VAL A 1 198 ? 5.275 6.576 6.791 1.00 79.00 198 VAL A N 1
ATOM 1553 C CA . VAL A 1 198 ? 4.016 7.324 6.946 1.00 79.00 198 VAL A CA 1
ATOM 1554 C C . VAL A 1 198 ? 4.110 8.322 8.104 1.00 79.00 198 VAL A C 1
ATOM 1556 O O . VAL A 1 198 ? 3.658 9.454 7.953 1.00 79.00 198 VAL A O 1
ATOM 1559 N N . ILE A 1 199 ? 4.740 7.941 9.220 1.00 76.06 199 ILE A N 1
ATOM 1560 C CA . ILE A 1 199 ? 4.888 8.797 10.413 1.00 76.06 199 ILE A CA 1
ATOM 1561 C C . ILE A 1 199 ? 6.002 9.839 10.227 1.00 76.06 199 ILE A C 1
ATOM 1563 O O . ILE A 1 199 ? 5.858 10.992 10.629 1.00 76.06 199 ILE A O 1
ATOM 1567 N N . ILE A 1 200 ? 7.114 9.448 9.599 1.00 76.69 200 ILE A N 1
ATOM 1568 C CA . ILE A 1 200 ? 8.310 10.270 9.388 1.00 76.69 200 ILE A CA 1
ATOM 1569 C C . ILE A 1 200 ? 8.642 10.274 7.883 1.00 76.69 200 ILE A C 1
ATOM 1571 O O . ILE A 1 200 ? 9.497 9.512 7.423 1.00 76.69 200 ILE A O 1
ATOM 1575 N N . PRO A 1 201 ? 8.005 11.158 7.089 1.00 64.88 201 PRO A N 1
ATOM 1576 C CA . PRO A 1 201 ? 8.163 11.180 5.631 1.00 64.88 201 PRO A CA 1
ATOM 1577 C C . PRO A 1 201 ? 9.595 11.444 5.145 1.00 64.88 201 PRO A C 1
ATOM 1579 O O . PRO A 1 201 ? 9.945 11.053 4.038 1.00 64.88 201 PRO A O 1
ATOM 1582 N N . LYS A 1 202 ? 10.440 12.078 5.974 1.00 62.94 202 LYS A N 1
ATOM 1583 C CA . LYS A 1 202 ? 11.839 12.408 5.642 1.00 62.94 202 LYS A CA 1
ATOM 1584 C C . LYS A 1 202 ? 12.774 11.190 5.556 1.00 62.94 202 LYS A C 1
ATOM 1586 O O . LYS A 1 202 ? 13.917 11.351 5.152 1.00 62.94 202 LYS A O 1
ATOM 1591 N N . LEU A 1 203 ? 12.318 9.994 5.940 1.00 55.91 203 LEU A N 1
ATOM 1592 C CA . LEU A 1 203 ? 13.128 8.767 5.915 1.00 55.91 203 LEU A CA 1
ATOM 1593 C C . LEU A 1 203 ? 13.294 8.153 4.512 1.00 55.91 203 LEU A C 1
ATOM 1595 O O . LEU A 1 203 ? 14.083 7.225 4.360 1.00 55.91 203 LEU A O 1
ATOM 1599 N N . ALA A 1 204 ? 12.570 8.640 3.501 1.00 56.19 204 ALA A N 1
ATOM 1600 C CA . ALA A 1 204 ? 12.660 8.152 2.126 1.00 56.19 204 ALA A CA 1
ATOM 1601 C C . ALA A 1 204 ? 12.947 9.323 1.179 1.00 56.19 204 ALA A C 1
ATOM 1603 O O . ALA A 1 204 ? 12.028 10.014 0.741 1.00 56.19 204 ALA A O 1
ATOM 1604 N N . VAL A 1 205 ? 14.228 9.568 0.893 1.00 57.81 205 VAL A N 1
ATOM 1605 C CA . VAL A 1 205 ? 14.632 10.527 -0.143 1.00 57.81 205 VAL A CA 1
ATOM 1606 C C . VAL A 1 205 ? 14.426 9.848 -1.503 1.00 57.81 205 VAL A C 1
ATOM 1608 O O . VAL A 1 205 ? 15.019 8.789 -1.726 1.00 57.81 205 VAL A O 1
ATOM 1611 N N . PRO A 1 206 ? 13.559 10.383 -2.385 1.00 64.12 206 PRO A N 1
ATOM 1612 C CA . PRO A 1 206 ? 13.337 9.786 -3.694 1.00 64.12 206 PRO A CA 1
ATOM 1613 C C . PRO A 1 206 ? 14.603 9.911 -4.557 1.00 64.12 206 PRO A C 1
ATOM 1615 O O . PRO A 1 206 ? 15.303 10.920 -4.451 1.00 64.12 206 PRO A O 1
ATOM 1618 N N . PRO A 1 207 ? 14.895 8.920 -5.419 1.00 71.56 207 PRO A N 1
ATOM 1619 C CA . PRO A 1 207 ? 15.957 9.055 -6.406 1.00 71.56 207 PRO A CA 1
ATOM 1620 C C . PRO A 1 207 ? 15.638 10.212 -7.358 1.00 71.56 207 PRO A C 1
ATOM 1622 O O . PRO A 1 207 ? 14.471 10.459 -7.673 1.00 71.56 207 PRO A O 1
ATOM 1625 N N . SER A 1 208 ? 16.669 10.914 -7.815 1.00 77.00 208 SER A N 1
ATOM 1626 C CA . SER A 1 208 ? 16.553 11.944 -8.844 1.00 77.00 208 SER A CA 1
ATOM 1627 C C . SER A 1 208 ? 16.367 11.323 -10.239 1.00 77.00 208 SER A C 1
ATOM 1629 O O . SER A 1 208 ? 16.627 10.136 -10.444 1.00 77.00 208 SER A O 1
ATOM 1631 N N . VAL A 1 209 ? 15.939 12.123 -11.226 1.00 75.31 209 VAL A N 1
ATOM 1632 C CA . VAL A 1 209 ? 15.884 11.679 -12.636 1.00 75.31 209 VAL A CA 1
ATOM 1633 C C . VAL A 1 209 ? 17.260 11.184 -13.099 1.00 75.31 209 VAL A C 1
ATOM 1635 O O . VAL A 1 209 ? 17.345 10.148 -13.753 1.00 75.31 209 VAL A O 1
ATOM 1638 N N . ARG A 1 210 ? 18.331 11.874 -12.684 1.00 75.25 210 ARG A N 1
ATOM 1639 C CA . ARG A 1 210 ? 19.713 11.503 -13.012 1.00 75.25 210 ARG A CA 1
ATOM 1640 C C . ARG A 1 210 ? 20.105 10.170 -12.389 1.00 75.25 210 ARG A C 1
ATOM 1642 O O . ARG A 1 210 ? 20.695 9.349 -13.072 1.00 75.25 210 ARG A O 1
ATOM 1649 N N . ASP A 1 211 ? 19.704 9.912 -11.144 1.00 76.50 211 ASP A N 1
ATOM 1650 C CA . ASP A 1 211 ? 20.021 8.651 -10.456 1.00 76.50 211 ASP A CA 1
ATOM 1651 C C . ASP A 1 211 ? 19.421 7.447 -11.201 1.00 76.50 211 ASP A C 1
ATOM 1653 O O . ASP A 1 211 ? 20.015 6.369 -11.245 1.00 76.50 211 ASP A O 1
ATOM 1657 N N . ILE A 1 212 ? 18.233 7.625 -11.790 1.00 77.69 212 ILE A N 1
ATOM 1658 C CA . ILE A 1 212 ? 17.569 6.593 -12.594 1.00 77.69 212 ILE A CA 1
ATOM 1659 C C . ILE A 1 212 ? 18.331 6.380 -13.905 1.00 77.69 212 ILE A C 1
ATOM 1661 O O . ILE A 1 212 ? 18.622 5.237 -14.253 1.00 77.69 212 ILE A O 1
ATOM 1665 N N . GLU A 1 213 ? 18.705 7.457 -14.598 1.00 76.50 213 GLU A N 1
ATOM 1666 C CA . GLU A 1 213 ? 19.489 7.393 -15.842 1.00 76.50 213 GLU A CA 1
ATOM 1667 C C . GLU A 1 213 ? 20.892 6.794 -15.633 1.00 76.50 213 GLU A C 1
ATOM 1669 O O . GLU A 1 213 ? 21.381 6.044 -16.477 1.00 76.50 213 GLU A O 1
ATOM 1674 N N . GLU A 1 214 ? 21.537 7.081 -14.501 1.00 71.44 214 GLU A N 1
ATOM 1675 C CA . GLU A 1 214 ? 22.845 6.529 -14.130 1.00 71.44 214 GLU A CA 1
ATOM 1676 C C . GLU A 1 214 ? 22.757 5.047 -13.747 1.00 71.44 214 GLU A C 1
ATOM 1678 O O . GLU A 1 214 ? 23.642 4.269 -14.107 1.00 71.44 214 GLU A O 1
ATOM 1683 N N . SER A 1 215 ? 21.671 4.623 -13.091 1.00 67.12 215 SER A N 1
ATOM 1684 C CA . SER A 1 215 ? 21.464 3.215 -12.723 1.00 67.12 215 SER A CA 1
ATOM 1685 C C . SER A 1 215 ? 21.316 2.272 -13.925 1.00 67.12 215 SER A C 1
ATOM 1687 O O . SER A 1 215 ? 21.604 1.082 -13.803 1.00 67.12 215 SER A O 1
ATOM 1689 N N . GLU A 1 216 ? 20.917 2.790 -15.096 1.00 64.12 216 GLU A N 1
ATOM 1690 C CA . GLU A 1 216 ? 20.934 2.035 -16.358 1.00 64.12 216 GLU A CA 1
ATOM 1691 C C . GLU A 1 216 ? 22.359 1.846 -16.906 1.00 64.12 216 GLU A C 1
ATOM 1693 O O . GLU A 1 216 ? 22.621 0.853 -17.584 1.00 64.12 216 GLU A O 1
ATOM 1698 N N . ARG A 1 217 ? 23.284 2.777 -16.623 1.00 60.62 217 ARG A N 1
ATOM 1699 C CA . ARG A 1 217 ? 24.673 2.731 -17.115 1.00 60.62 217 ARG A CA 1
ATOM 1700 C C . ARG A 1 217 ? 25.584 1.879 -16.232 1.00 60.62 217 ARG A C 1
ATOM 1702 O O . ARG A 1 217 ? 26.452 1.189 -16.756 1.00 60.62 217 ARG A O 1
ATOM 1709 N N . GLU A 1 218 ? 25.375 1.903 -14.916 1.00 56.16 218 GLU A N 1
ATOM 1710 C CA . GLU A 1 218 ? 26.107 1.092 -13.935 1.00 56.16 218 GLU A CA 1
ATOM 1711 C C . GLU A 1 218 ? 25.128 0.339 -13.014 1.00 56.16 218 GLU A C 1
ATOM 1713 O O . GLU A 1 218 ? 24.618 0.919 -12.049 1.00 56.16 218 GLU A O 1
ATOM 1718 N N . PRO A 1 219 ? 24.881 -0.966 -13.239 1.00 52.44 219 PRO A N 1
ATOM 1719 C CA . PRO A 1 219 ? 24.075 -1.771 -12.329 1.00 52.44 219 PRO A CA 1
ATOM 1720 C C . PRO A 1 219 ? 24.850 -2.027 -11.026 1.00 52.44 219 PRO A C 1
ATOM 1722 O O . PRO A 1 219 ? 25.528 -3.041 -10.863 1.00 52.44 219 PRO A O 1
ATOM 1725 N N . ARG A 1 220 ? 24.772 -1.090 -10.078 1.00 53.56 220 ARG A N 1
ATOM 1726 C CA . ARG A 1 220 ? 25.318 -1.264 -8.725 1.00 53.56 220 ARG A CA 1
ATOM 1727 C C . ARG A 1 220 ? 24.411 -2.184 -7.899 1.00 53.56 220 ARG A C 1
ATOM 1729 O O . ARG A 1 220 ? 23.189 -2.113 -8.039 1.00 53.56 220 ARG A O 1
ATOM 1736 N N . PRO A 1 221 ? 24.965 -3.025 -7.006 1.00 47.00 221 PRO A N 1
ATOM 1737 C CA . PRO A 1 221 ? 24.152 -3.778 -6.059 1.00 47.00 221 PRO A CA 1
ATOM 1738 C C . PRO A 1 221 ? 23.374 -2.796 -5.171 1.00 47.00 221 PRO A C 1
ATOM 1740 O O . PRO A 1 221 ? 23.959 -1.987 -4.453 1.00 47.00 221 PRO A O 1
ATOM 1743 N N . ASP A 1 222 ? 22.044 -2.841 -5.275 1.00 50.72 222 ASP A N 1
ATOM 1744 C CA . ASP A 1 222 ? 21.121 -1.905 -4.631 1.00 50.72 222 ASP A CA 1
ATOM 1745 C C . ASP A 1 222 ? 21.388 -1.763 -3.119 1.00 50.72 222 ASP A C 1
ATOM 1747 O O . ASP A 1 222 ? 21.306 -2.724 -2.351 1.00 50.72 222 ASP A O 1
ATOM 1751 N N . HIS A 1 223 ? 21.587 -0.525 -2.657 1.00 45.81 223 HIS A N 1
ATOM 1752 C CA . HIS A 1 223 ? 21.720 -0.149 -1.242 1.00 45.81 223 HIS A CA 1
ATOM 1753 C C . HIS A 1 223 ? 20.410 -0.269 -0.428 1.00 45.81 223 HIS A C 1
ATOM 1755 O O . HIS A 1 223 ? 20.238 0.416 0.583 1.00 45.81 223 HIS A O 1
ATOM 1761 N N . ALA A 1 224 ? 19.475 -1.144 -0.814 1.00 44.72 224 ALA A N 1
ATOM 1762 C CA . ALA A 1 224 ? 18.249 -1.400 -0.048 1.00 44.72 224 ALA A CA 1
ATOM 1763 C C . ALA A 1 224 ? 18.552 -1.830 1.408 1.00 44.72 224 ALA A C 1
ATOM 1765 O O . ALA A 1 224 ? 17.779 -1.535 2.326 1.00 44.72 224 ALA A O 1
ATOM 1766 N N . ASP A 1 225 ? 19.724 -2.434 1.636 1.00 44.25 225 ASP A N 1
ATOM 1767 C CA . ASP A 1 225 ? 20.241 -2.793 2.959 1.00 44.25 225 ASP A CA 1
ATOM 1768 C C . ASP A 1 225 ? 20.753 -1.605 3.795 1.00 44.25 225 ASP A C 1
ATOM 1770 O O . ASP A 1 225 ? 20.774 -1.683 5.027 1.00 44.25 225 ASP A O 1
ATOM 1774 N N . ALA A 1 226 ? 21.119 -0.474 3.183 1.00 41.47 226 ALA A N 1
ATOM 1775 C CA . ALA A 1 226 ? 21.543 0.714 3.929 1.00 41.47 226 ALA A CA 1
ATOM 1776 C C . ALA A 1 226 ? 20.352 1.337 4.681 1.00 41.47 226 ALA A C 1
ATOM 1778 O O . ALA A 1 226 ? 20.411 1.540 5.895 1.00 41.47 226 ALA A O 1
ATOM 1779 N N . GLY A 1 227 ? 19.214 1.500 3.995 1.00 43.97 227 GLY A N 1
ATOM 1780 C CA . GLY A 1 227 ? 17.963 1.944 4.618 1.00 43.97 227 GLY A CA 1
ATOM 1781 C C . GLY A 1 227 ? 17.409 0.931 5.628 1.00 43.97 227 GLY A C 1
ATOM 1782 O O . GLY A 1 227 ? 16.782 1.307 6.620 1.00 43.97 227 GLY A O 1
ATOM 1783 N N . ALA A 1 228 ? 17.684 -0.363 5.427 1.00 43.84 228 ALA A N 1
ATOM 1784 C CA . ALA A 1 228 ? 17.335 -1.412 6.376 1.00 43.84 228 ALA A CA 1
ATOM 1785 C C . ALA A 1 228 ? 18.029 -1.256 7.724 1.00 43.84 228 ALA A C 1
ATOM 1787 O O . ALA A 1 228 ? 17.371 -1.324 8.767 1.00 43.84 228 ALA A O 1
ATOM 1788 N N . ARG A 1 229 ? 19.341 -1.018 7.683 1.00 47.91 229 ARG A N 1
ATOM 1789 C CA . ARG A 1 229 ? 20.164 -0.778 8.867 1.00 47.91 229 ARG A CA 1
ATOM 1790 C C . ARG A 1 229 ? 19.774 0.528 9.556 1.00 47.91 229 ARG A C 1
ATOM 1792 O O . ARG A 1 229 ? 19.713 0.547 10.781 1.00 47.91 229 ARG A O 1
ATOM 1799 N N . ASP A 1 230 ? 19.427 1.576 8.814 1.00 51.56 230 ASP A N 1
ATOM 1800 C CA . ASP A 1 230 ? 19.033 2.865 9.400 1.00 51.56 230 ASP A CA 1
ATOM 1801 C C . ASP A 1 230 ? 17.635 2.865 10.025 1.00 51.56 230 ASP A C 1
ATOM 1803 O O . ASP A 1 230 ? 17.440 3.422 11.109 1.00 51.56 230 ASP A O 1
ATOM 1807 N N . VAL A 1 231 ? 16.664 2.174 9.426 1.00 51.03 231 VAL A N 1
ATOM 1808 C CA . VAL A 1 231 ? 15.346 1.987 10.052 1.00 51.03 231 VAL A CA 1
ATOM 1809 C C . VAL A 1 231 ? 15.465 1.093 11.279 1.00 51.03 231 VAL A C 1
ATOM 1811 O O . VAL A 1 231 ? 14.866 1.398 12.305 1.00 51.03 231 VAL A O 1
ATOM 1814 N N . PHE A 1 232 ? 16.275 0.032 11.220 1.00 53.31 232 PHE A N 1
ATOM 1815 C CA . PHE A 1 232 ? 16.542 -0.808 12.386 1.00 53.31 232 PHE A CA 1
ATOM 1816 C C . PHE A 1 232 ? 17.180 0.004 13.520 1.00 53.31 232 PHE A C 1
ATOM 1818 O O . PHE A 1 232 ? 16.684 -0.018 14.644 1.00 53.31 232 PHE A O 1
ATOM 1825 N N . LYS A 1 233 ? 18.203 0.816 13.222 1.00 57.75 233 LYS A N 1
ATOM 1826 C CA . LYS A 1 233 ? 18.791 1.760 14.187 1.00 57.75 233 LYS A CA 1
ATOM 1827 C C . LYS A 1 233 ? 17.749 2.733 14.742 1.00 57.75 233 LYS A C 1
ATOM 1829 O O . LYS A 1 233 ? 17.763 3.018 15.935 1.00 57.75 233 LYS A O 1
ATOM 1834 N N . THR A 1 234 ? 16.823 3.207 13.911 1.00 56.91 234 THR A N 1
ATOM 1835 C CA . THR A 1 234 ? 15.739 4.115 14.316 1.00 56.91 234 THR A CA 1
ATOM 1836 C C . THR A 1 234 ? 14.730 3.422 15.239 1.00 56.91 234 THR A C 1
ATOM 1838 O O . THR A 1 234 ? 14.406 3.958 16.296 1.00 56.91 234 THR A O 1
ATOM 1841 N N . LEU A 1 235 ? 14.290 2.203 14.916 1.00 57.62 235 LEU A N 1
ATOM 1842 C CA . LEU A 1 235 ? 13.422 1.389 15.776 1.00 57.62 235 LEU A CA 1
ATOM 1843 C C . LEU A 1 235 ? 14.100 1.097 17.120 1.00 57.62 235 LEU A C 1
ATOM 1845 O O . LEU A 1 235 ? 13.486 1.266 18.169 1.00 57.62 235 LEU A O 1
ATOM 1849 N N . VAL A 1 236 ? 15.390 0.748 17.106 1.00 63.56 236 VAL A N 1
ATOM 1850 C CA . VAL A 1 236 ? 16.193 0.548 18.321 1.00 63.56 236 VAL A CA 1
ATOM 1851 C C . VAL A 1 236 ? 16.339 1.848 19.120 1.00 63.56 236 VAL A C 1
ATOM 1853 O O . VAL A 1 236 ? 16.282 1.814 20.352 1.00 63.56 236 VAL A O 1
ATOM 1856 N N . ARG A 1 237 ? 16.484 3.001 18.452 1.00 68.56 237 ARG A N 1
ATOM 1857 C CA . ARG A 1 237 ? 16.560 4.330 19.082 1.00 68.56 237 ARG A CA 1
ATOM 1858 C C . ARG A 1 237 ? 15.257 4.696 19.796 1.00 68.56 237 ARG A C 1
ATOM 1860 O O . ARG A 1 237 ? 15.305 5.155 20.933 1.00 68.56 237 ARG A O 1
ATOM 1867 N N . TYR A 1 238 ? 14.107 4.455 19.167 1.00 66.94 238 TYR A N 1
ATOM 1868 C CA . TYR A 1 238 ? 12.784 4.780 19.721 1.00 66.94 238 TYR A CA 1
ATOM 1869 C C . TYR A 1 238 ? 12.104 3.609 20.446 1.00 66.94 238 TYR A C 1
ATOM 1871 O O . TYR A 1 238 ? 10.945 3.725 20.841 1.00 66.94 238 TYR A O 1
ATOM 1879 N N . ARG A 1 239 ? 12.821 2.502 20.687 1.00 69.12 239 ARG A N 1
ATOM 1880 C CA . ARG A 1 239 ? 12.271 1.254 21.247 1.00 69.12 239 ARG A CA 1
ATOM 1881 C C . ARG A 1 239 ? 11.429 1.453 22.506 1.00 69.12 239 ARG A C 1
ATOM 1883 O O . ARG A 1 239 ? 10.383 0.836 22.641 1.00 69.12 239 ARG A O 1
ATOM 1890 N N . ARG A 1 240 ? 11.847 2.352 23.404 1.00 67.88 240 ARG A N 1
ATOM 1891 C CA . ARG A 1 240 ? 11.149 2.630 24.672 1.00 67.88 240 ARG A CA 1
ATOM 1892 C C . ARG A 1 240 ? 9.753 3.204 24.430 1.00 67.88 240 ARG A C 1
ATOM 1894 O O . ARG A 1 240 ? 8.794 2.771 25.055 1.00 67.88 240 ARG A O 1
ATOM 1901 N N . TRP A 1 241 ? 9.648 4.132 23.483 1.00 70.62 241 TRP A N 1
ATOM 1902 C CA . TRP A 1 241 ? 8.385 4.757 23.103 1.00 70.62 241 TRP A CA 1
ATOM 1903 C C . TRP A 1 241 ? 7.490 3.797 22.323 1.00 70.62 241 TRP A C 1
ATOM 1905 O O . TRP A 1 241 ? 6.294 3.750 22.576 1.00 70.62 241 TRP A O 1
ATOM 1915 N N . LEU A 1 242 ? 8.067 2.992 21.426 1.00 69.62 242 LEU A N 1
ATOM 1916 C CA . LEU A 1 242 ? 7.317 2.002 20.649 1.00 69.62 242 LEU A CA 1
ATOM 1917 C C . LEU A 1 242 ? 6.717 0.904 21.533 1.00 69.62 242 LEU A C 1
ATOM 1919 O O . LEU A 1 242 ? 5.549 0.574 21.364 1.00 69.62 242 LEU A O 1
ATOM 1923 N N . VAL A 1 243 ? 7.483 0.380 22.496 1.00 73.75 243 VAL A N 1
ATOM 1924 C CA . VAL A 1 243 ? 6.980 -0.608 23.465 1.00 73.75 243 VAL A CA 1
ATOM 1925 C C . VAL A 1 243 ? 5.891 0.009 24.341 1.00 73.75 243 VAL A C 1
ATOM 1927 O O . VAL A 1 243 ? 4.842 -0.601 24.505 1.00 73.75 243 VAL A O 1
ATOM 1930 N N . GLY A 1 244 ? 6.085 1.237 24.835 1.00 77.25 244 GLY A N 1
ATOM 1931 C CA . GLY A 1 244 ? 5.056 1.931 25.615 1.00 77.25 244 GLY A CA 1
ATOM 1932 C C . GLY A 1 244 ? 3.763 2.174 24.828 1.00 77.25 244 GLY A C 1
ATOM 1933 O O . GLY A 1 244 ? 2.673 1.989 25.359 1.00 77.25 244 GLY A O 1
ATOM 1934 N N . LEU A 1 245 ? 3.869 2.536 23.546 1.00 77.94 245 LEU A N 1
ATOM 1935 C CA . LEU A 1 245 ? 2.711 2.756 22.677 1.00 77.94 245 LEU A CA 1
ATOM 1936 C C . LEU A 1 245 ? 1.988 1.445 22.337 1.00 77.94 245 LEU A C 1
ATOM 1938 O O . LEU A 1 245 ? 0.759 1.408 22.321 1.00 77.94 245 LEU A O 1
ATOM 1942 N N . PHE A 1 246 ? 2.744 0.371 22.093 1.00 77.88 246 PHE A N 1
ATOM 1943 C CA . PHE A 1 246 ? 2.196 -0.966 21.870 1.00 77.88 246 PHE A CA 1
ATOM 1944 C C . PHE A 1 246 ? 1.438 -1.471 23.100 1.00 77.88 246 PHE A C 1
ATOM 1946 O O . PHE A 1 246 ? 0.287 -1.882 22.977 1.00 77.88 246 PHE A O 1
ATOM 1953 N N . GLU A 1 247 ? 2.044 -1.359 24.282 1.00 79.38 247 GLU A N 1
ATOM 1954 C CA . GLU A 1 247 ? 1.402 -1.675 25.558 1.00 79.38 247 GLU A CA 1
ATOM 1955 C C . GLU A 1 247 ? 0.134 -0.853 25.752 1.00 79.38 247 GLU A C 1
ATOM 1957 O O . GLU A 1 247 ? -0.936 -1.425 25.916 1.00 79.38 247 GLU A O 1
ATOM 1962 N N . ALA A 1 248 ? 0.193 0.474 25.613 1.00 79.62 248 ALA A N 1
ATOM 1963 C CA . ALA A 1 248 ? -0.993 1.323 25.714 1.00 79.62 248 ALA A CA 1
ATOM 1964 C C . ALA A 1 248 ? -2.123 0.865 24.770 1.00 79.62 248 ALA A C 1
ATOM 1966 O O . ALA A 1 248 ? -3.278 0.785 25.188 1.00 79.62 248 ALA A O 1
ATOM 1967 N N . GLY A 1 249 ? -1.800 0.497 23.527 1.00 79.75 249 GLY A N 1
ATOM 1968 C CA . GLY A 1 249 ? -2.773 -0.053 22.581 1.00 79.75 249 GLY A CA 1
ATOM 1969 C C . GLY A 1 249 ? -3.380 -1.382 23.040 1.00 79.75 249 GLY A C 1
ATOM 1970 O O . GLY A 1 249 ? -4.596 -1.562 22.967 1.00 79.75 249 GLY A O 1
ATOM 1971 N N . LEU A 1 250 ? -2.558 -2.294 23.560 1.00 83.50 250 LEU A N 1
ATOM 1972 C CA . LEU A 1 250 ? -2.986 -3.610 24.041 1.00 83.50 250 LEU A CA 1
ATOM 1973 C C . LEU A 1 250 ? -3.890 -3.493 25.275 1.00 83.50 250 LEU A C 1
ATOM 1975 O O . LEU A 1 250 ? -4.892 -4.193 25.390 1.00 83.50 250 LEU A O 1
ATOM 1979 N N . VAL A 1 251 ? -3.586 -2.541 26.156 1.00 85.81 251 VAL A N 1
ATOM 1980 C CA . VAL A 1 251 ? -4.389 -2.180 27.329 1.00 85.81 251 VAL A CA 1
ATOM 1981 C C . VAL A 1 251 ? -5.771 -1.696 26.911 1.00 85.81 251 VAL A C 1
ATOM 1983 O O . VAL A 1 251 ? -6.768 -2.193 27.436 1.00 85.81 251 VAL A O 1
ATOM 1986 N N . VAL A 1 252 ? -5.828 -0.747 25.973 1.00 86.81 252 VAL A N 1
ATOM 1987 C CA . VAL A 1 252 ? -7.082 -0.189 25.450 1.00 86.81 252 VAL A CA 1
ATOM 1988 C C . VAL A 1 252 ? -7.915 -1.297 24.810 1.00 86.81 252 VAL A C 1
ATOM 1990 O O . VAL A 1 252 ? -9.094 -1.436 25.132 1.00 86.81 252 VAL A O 1
ATOM 1993 N N . LEU A 1 253 ? -7.297 -2.119 23.956 1.00 85.19 253 LEU A N 1
ATOM 1994 C CA . LEU A 1 253 ? -7.968 -3.220 23.270 1.00 85.19 253 LEU A CA 1
ATOM 1995 C C . LEU A 1 253 ? -8.516 -4.258 24.255 1.00 85.19 253 LEU A C 1
ATOM 1997 O O . LEU A 1 253 ? -9.673 -4.651 24.138 1.00 85.19 253 LEU A O 1
ATOM 2001 N N . ALA A 1 254 ? -7.712 -4.674 25.235 1.00 86.62 254 ALA A N 1
ATOM 2002 C CA . ALA A 1 254 ? -8.110 -5.663 26.229 1.00 86.62 254 ALA A CA 1
ATOM 2003 C C . ALA A 1 254 ? -9.289 -5.175 27.082 1.00 86.62 254 ALA A C 1
ATOM 2005 O O . ALA A 1 254 ? -10.256 -5.911 27.258 1.00 86.62 254 ALA A O 1
ATOM 2006 N N . HIS A 1 255 ? -9.250 -3.929 27.568 1.00 89.44 255 HIS A N 1
ATOM 2007 C CA . HIS A 1 255 ? -10.352 -3.389 28.370 1.00 89.44 255 HIS A CA 1
ATOM 2008 C C . HIS A 1 255 ? -11.608 -3.147 27.532 1.00 89.44 255 HIS A C 1
ATOM 2010 O O . HIS A 1 255 ? -12.712 -3.381 28.015 1.00 89.44 255 HIS A O 1
ATOM 2016 N N . TRP A 1 256 ? -11.461 -2.728 26.272 1.00 89.50 256 TRP A N 1
ATOM 2017 C CA . TRP A 1 256 ? -12.595 -2.596 25.360 1.00 89.50 256 TRP A CA 1
ATOM 2018 C C . TRP A 1 256 ? -13.257 -3.946 25.074 1.00 89.50 256 TRP A C 1
ATOM 2020 O O . TRP A 1 256 ? -14.482 -4.058 25.100 1.00 89.50 256 TRP A O 1
ATOM 2030 N N . LEU A 1 257 ? -12.454 -4.989 24.842 1.00 88.25 257 LEU A N 1
ATOM 2031 C CA . LEU A 1 257 ? -12.960 -6.340 24.624 1.00 88.25 257 LEU A CA 1
ATOM 2032 C C . LEU A 1 257 ? -13.631 -6.894 25.886 1.00 88.25 257 LEU A C 1
ATOM 2034 O O . LEU A 1 257 ? -14.714 -7.456 25.789 1.00 88.25 257 LEU A O 1
ATOM 2038 N N . ALA A 1 258 ? -13.039 -6.682 27.064 1.00 90.19 258 ALA A N 1
ATOM 2039 C CA . ALA A 1 258 ? -13.637 -7.069 28.340 1.00 90.19 258 ALA A CA 1
ATOM 2040 C C . ALA A 1 258 ? -14.980 -6.361 28.581 1.00 90.19 258 ALA A C 1
ATOM 2042 O O . ALA A 1 258 ? -15.942 -6.995 29.005 1.00 90.19 258 ALA A O 1
ATOM 2043 N N . LEU A 1 259 ? -15.072 -5.067 28.253 1.00 91.56 259 LEU A N 1
ATOM 2044 C CA . LEU A 1 259 ? -16.320 -4.311 28.340 1.00 91.56 259 LEU A CA 1
ATOM 2045 C C . LEU A 1 259 ? -17.376 -4.861 27.375 1.00 91.56 259 LEU A C 1
ATOM 2047 O O . LEU A 1 259 ? -18.526 -5.026 27.761 1.00 91.56 259 LEU A O 1
ATOM 2051 N N . ARG A 1 260 ? -16.987 -5.197 26.141 1.00 90.81 260 ARG A N 1
ATOM 2052 C CA . ARG A 1 260 ? -17.885 -5.853 25.182 1.00 90.81 260 ARG A CA 1
ATOM 2053 C C . ARG A 1 260 ? -18.365 -7.208 25.684 1.00 90.81 260 ARG A C 1
ATOM 2055 O O . ARG A 1 260 ? -19.554 -7.466 25.602 1.00 90.81 260 ARG A O 1
ATOM 2062 N N . LEU A 1 261 ? -17.474 -8.040 26.219 1.00 92.38 261 LEU A N 1
ATOM 2063 C CA . LEU A 1 261 ? -17.831 -9.351 26.768 1.00 92.38 261 LEU A CA 1
ATOM 2064 C C . LEU A 1 261 ? -18.777 -9.236 27.967 1.00 92.38 261 LEU A C 1
ATOM 2066 O O . LEU A 1 261 ? -19.682 -10.043 28.098 1.00 92.38 261 LEU A O 1
ATOM 2070 N N . ARG A 1 262 ? -18.604 -8.213 28.812 1.00 94.12 262 ARG A N 1
ATOM 2071 C CA . ARG A 1 262 ? -19.486 -7.954 29.960 1.00 94.12 262 ARG A CA 1
ATOM 2072 C C . ARG A 1 262 ? -20.933 -7.655 29.556 1.00 94.12 262 ARG A C 1
ATOM 2074 O O . ARG A 1 262 ? -21.834 -7.914 30.344 1.00 94.12 262 ARG A O 1
ATOM 2081 N N . PHE A 1 263 ? -21.134 -7.074 28.378 1.00 92.94 263 PHE A N 1
ATOM 2082 C CA . PHE A 1 263 ? -22.445 -6.676 27.863 1.00 92.94 263 PHE A CA 1
ATOM 2083 C C . PHE A 1 263 ? -22.843 -7.483 26.619 1.00 92.94 263 PHE A C 1
ATOM 2085 O O . PHE A 1 263 ? -23.528 -6.957 25.748 1.00 92.94 263 PHE A O 1
ATOM 2092 N N . ASP A 1 264 ? -22.351 -8.720 26.487 1.00 92.69 264 ASP A N 1
ATOM 2093 C CA . ASP A 1 264 ? -22.681 -9.641 25.385 1.00 92.69 264 ASP A CA 1
ATOM 2094 C C . ASP A 1 264 ? -22.539 -9.030 23.973 1.00 92.69 264 ASP A C 1
ATOM 2096 O O . ASP A 1 264 ? -23.225 -9.388 23.020 1.00 92.69 264 ASP A O 1
ATOM 2100 N N . GLY A 1 265 ? -21.600 -8.092 23.820 1.00 88.31 265 GLY A N 1
ATOM 2101 C CA . GLY A 1 265 ? -21.319 -7.361 22.585 1.00 88.31 265 GLY A CA 1
ATOM 2102 C C . GLY A 1 265 ? -22.042 -6.016 22.442 1.00 88.31 265 GLY A C 1
ATOM 2103 O O . GLY A 1 265 ? -21.566 -5.176 21.670 1.00 88.31 265 GLY A O 1
ATOM 2104 N N . GLU A 1 266 ? -23.101 -5.759 23.212 1.00 90.31 266 GLU A N 1
ATOM 2105 C CA . GLU A 1 266 ? -23.945 -4.558 23.147 1.00 90.31 266 GLU A CA 1
ATOM 2106 C C . GLU A 1 266 ? -23.706 -3.616 24.334 1.00 90.31 266 GLU A C 1
ATOM 2108 O O . GLU A 1 266 ? -24.475 -3.532 25.287 1.00 90.31 266 GLU A O 1
ATOM 2113 N N . VAL A 1 267 ? -22.608 -2.860 24.274 1.00 91.56 267 VAL A N 1
ATOM 2114 C CA . VAL A 1 267 ? -22.230 -1.931 25.349 1.00 91.56 267 VAL A CA 1
ATOM 2115 C C . VAL A 1 267 ? -23.191 -0.728 25.405 1.00 91.56 267 VAL A C 1
ATOM 2117 O O . VAL A 1 267 ? -23.258 0.027 24.428 1.00 91.56 267 VAL A O 1
ATOM 2120 N N . PRO A 1 268 ? -23.867 -0.465 26.544 1.00 94.69 268 PRO A N 1
ATOM 2121 C CA . PRO A 1 268 ? -24.707 0.719 26.711 1.00 94.69 268 PRO A CA 1
ATOM 2122 C C . PRO A 1 268 ? -23.923 2.023 26.511 1.00 94.69 268 PRO A C 1
ATOM 2124 O O . PRO A 1 268 ? -22.780 2.157 26.951 1.00 94.69 268 PRO A O 1
ATOM 2127 N N . ALA A 1 269 ? -24.546 3.035 25.899 1.00 89.44 269 ALA A N 1
ATOM 2128 C CA . ALA A 1 269 ? -23.873 4.298 25.571 1.00 89.44 269 ALA A CA 1
ATOM 2129 C C . ALA A 1 269 ? -23.292 5.023 26.802 1.00 89.44 269 ALA A C 1
ATOM 2131 O O . ALA A 1 269 ? -22.229 5.641 26.718 1.00 89.44 269 ALA A O 1
ATOM 2132 N N . GLN A 1 270 ? -23.963 4.917 27.953 1.00 92.44 270 GLN A N 1
ATOM 2133 C CA . GLN A 1 270 ? -23.488 5.486 29.218 1.00 92.44 270 GLN A CA 1
ATOM 2134 C C . GLN A 1 270 ? -22.183 4.819 29.683 1.00 92.44 270 GLN A C 1
ATOM 2136 O O . GLN A 1 270 ? -21.237 5.511 30.053 1.00 92.44 270 GLN A O 1
ATOM 2141 N N . GLU A 1 271 ? -22.094 3.494 29.570 1.00 90.50 271 GLU A N 1
ATOM 2142 C CA . GLU A 1 271 ? -20.913 2.704 29.943 1.00 90.50 271 GLU A CA 1
ATOM 2143 C C . GLU A 1 271 ? -19.741 2.955 28.992 1.00 90.50 271 GLU A C 1
ATOM 2145 O O . GLU A 1 271 ? -18.605 3.150 29.426 1.00 90.50 271 GLU A O 1
ATOM 2150 N N . ALA A 1 272 ? -20.011 3.058 27.688 1.00 87.31 272 ALA A N 1
ATOM 2151 C CA . ALA A 1 272 ? -18.997 3.456 26.716 1.00 87.31 272 ALA A CA 1
ATOM 2152 C C . ALA A 1 272 ? -18.453 4.869 27.008 1.00 87.31 272 ALA A C 1
ATOM 2154 O O . ALA A 1 272 ? -17.244 5.098 26.942 1.00 87.31 272 ALA A O 1
ATOM 2155 N N . ALA A 1 273 ? -19.319 5.819 27.380 1.00 87.62 273 ALA A N 1
ATOM 2156 C CA . ALA A 1 273 ? -18.900 7.172 27.740 1.00 87.62 273 ALA A CA 1
ATOM 2157 C C . ALA A 1 273 ? -18.036 7.198 29.012 1.00 87.62 273 ALA A C 1
ATOM 2159 O O . ALA A 1 273 ? -17.043 7.927 29.063 1.00 87.62 273 ALA A O 1
ATOM 2160 N N . ILE A 1 274 ? -18.379 6.393 30.022 1.00 90.56 274 ILE A N 1
ATOM 2161 C CA . ILE A 1 274 ? -17.559 6.223 31.230 1.00 90.56 274 ILE A CA 1
ATOM 2162 C C . ILE A 1 274 ? -16.204 5.620 30.856 1.00 90.56 274 ILE A C 1
ATOM 2164 O O . ILE A 1 274 ? -15.171 6.165 31.244 1.00 90.56 274 ILE A O 1
ATOM 2168 N N . PHE A 1 275 ? -16.188 4.565 30.038 1.00 90.44 275 PHE A N 1
ATOM 2169 C CA . PHE A 1 275 ? -14.958 3.937 29.564 1.00 90.44 275 PHE A CA 1
ATOM 2170 C C . PHE A 1 275 ? -14.006 4.957 28.933 1.00 90.44 275 PHE A C 1
ATOM 2172 O O . PHE A 1 275 ? -12.860 5.058 29.363 1.00 90.44 275 PHE A O 1
ATOM 2179 N N . PHE A 1 276 ? -14.472 5.775 27.984 1.00 87.94 276 PHE A N 1
ATOM 2180 C CA . PHE A 1 276 ? -13.614 6.774 27.336 1.00 87.94 276 PHE A CA 1
ATOM 2181 C C . PHE A 1 276 ? -13.159 7.902 28.273 1.00 87.94 276 PHE A C 1
ATOM 2183 O O . PHE A 1 276 ? -12.073 8.441 28.071 1.00 87.94 276 PHE A O 1
ATOM 2190 N N . LYS A 1 277 ? -13.930 8.236 29.318 1.00 89.06 277 LYS A N 1
ATOM 2191 C CA . LYS A 1 277 ? -13.500 9.186 30.362 1.00 89.06 277 LYS A CA 1
ATOM 2192 C C . LYS A 1 277 ? -12.411 8.607 31.268 1.00 89.06 277 LYS A C 1
ATOM 2194 O O . LYS A 1 277 ? -11.522 9.338 31.695 1.00 89.06 277 LYS A O 1
ATOM 2199 N N . VAL A 1 278 ? -12.475 7.310 31.564 1.00 90.19 278 VAL A N 1
ATOM 2200 C CA . VAL A 1 278 ? -11.538 6.622 32.471 1.00 90.19 278 VAL A CA 1
ATOM 2201 C C . VAL A 1 278 ? -10.293 6.113 31.729 1.00 90.19 278 VAL A C 1
ATOM 2203 O O . VAL A 1 278 ? -9.225 5.976 32.322 1.00 90.19 278 VAL A O 1
ATOM 2206 N N . LEU A 1 279 ? -10.386 5.897 30.415 1.00 87.44 279 LEU A N 1
ATOM 2207 C CA . LEU A 1 279 ? -9.309 5.366 29.579 1.00 87.44 279 LEU A CA 1
ATOM 2208 C C . LEU A 1 279 ? -7.970 6.119 29.708 1.00 87.44 279 LEU A C 1
ATOM 2210 O O . LEU A 1 279 ? -6.948 5.443 29.855 1.00 87.44 279 LEU A O 1
ATOM 2214 N N . PRO A 1 280 ? -7.920 7.470 29.716 1.00 88.25 280 PRO A N 1
ATOM 2215 C CA . PRO A 1 280 ? -6.664 8.197 29.892 1.00 88.25 280 PRO A CA 1
ATOM 2216 C C . PRO A 1 280 ? -6.002 7.905 31.241 1.00 88.25 280 PRO A C 1
ATOM 2218 O O . PRO A 1 280 ? -4.778 7.829 31.311 1.00 88.25 280 PRO A O 1
ATOM 2221 N N . TRP A 1 281 ? -6.796 7.680 32.293 1.00 90.81 281 TRP A N 1
ATOM 2222 C CA . TRP A 1 281 ? -6.298 7.320 33.620 1.00 90.81 281 TRP A CA 1
ATOM 2223 C C . TRP A 1 281 ? -5.761 5.893 33.652 1.00 90.81 281 TRP A C 1
ATOM 2225 O O . TRP A 1 281 ? -4.669 5.680 34.166 1.00 90.81 281 TRP A O 1
ATOM 2235 N N . ILE A 1 282 ? -6.469 4.930 33.050 1.00 85.44 282 ILE A N 1
ATOM 2236 C CA . ILE A 1 282 ? -6.009 3.533 32.945 1.00 85.44 282 ILE A CA 1
ATOM 2237 C C . ILE A 1 282 ? -4.675 3.469 32.200 1.00 85.44 282 ILE A C 1
ATOM 2239 O O . ILE A 1 282 ? -3.725 2.850 32.678 1.00 85.44 282 ILE A O 1
ATOM 2243 N N . VAL A 1 283 ? -4.591 4.127 31.041 1.00 83.88 283 VAL A N 1
ATOM 2244 C CA . VAL A 1 283 ? -3.365 4.175 30.237 1.00 83.88 283 VAL A CA 1
ATOM 2245 C C . VAL A 1 283 ? -2.266 4.929 30.986 1.00 83.88 283 VAL A C 1
ATOM 2247 O O . VAL A 1 283 ? -1.144 4.436 31.069 1.00 83.88 283 VAL A O 1
ATOM 2250 N N . GLY A 1 284 ? -2.585 6.080 31.581 1.00 82.56 284 GLY A N 1
ATOM 2251 C CA . GLY A 1 284 ? -1.649 6.907 32.339 1.00 82.56 284 GLY A CA 1
ATOM 2252 C C . GLY A 1 284 ? -1.041 6.179 33.536 1.00 82.56 284 GLY A C 1
ATOM 2253 O O . GLY A 1 284 ? 0.179 6.149 33.657 1.00 82.56 284 GLY A O 1
ATOM 2254 N N . LEU A 1 285 ? -1.860 5.526 34.367 1.00 84.38 285 LEU A N 1
ATOM 2255 C CA . LEU A 1 285 ? -1.418 4.722 35.514 1.00 84.38 285 LEU A CA 1
ATOM 2256 C C . LEU A 1 285 ? -0.548 3.541 35.079 1.00 84.38 285 LEU A C 1
ATOM 2258 O O . LEU A 1 285 ? 0.503 3.301 35.673 1.00 84.38 285 LEU A O 1
ATOM 2262 N N . ARG A 1 286 ? -0.937 2.826 34.015 1.00 77.44 286 ARG A N 1
ATOM 2263 C CA . ARG A 1 286 ? -0.125 1.716 33.497 1.00 77.44 286 ARG A CA 1
ATOM 2264 C C . ARG A 1 286 ? 1.216 2.196 32.956 1.00 77.44 286 ARG A C 1
ATOM 2266 O O . ARG A 1 286 ? 2.228 1.583 33.270 1.00 77.44 286 ARG A O 1
ATOM 2273 N N . LEU A 1 287 ? 1.248 3.297 32.202 1.00 76.12 287 LEU A N 1
ATOM 2274 C CA . LEU A 1 287 ? 2.493 3.887 31.698 1.00 76.12 287 LEU A CA 1
ATOM 2275 C C . LEU A 1 287 ? 3.366 4.454 32.832 1.00 76.12 287 LEU A C 1
ATOM 2277 O O . LEU A 1 287 ? 4.589 4.311 32.782 1.00 76.12 287 LEU A O 1
ATOM 2281 N N . LEU A 1 288 ? 2.751 5.020 33.877 1.00 78.50 288 LEU A N 1
ATOM 2282 C CA . LEU A 1 288 ? 3.422 5.466 35.103 1.00 78.50 288 LEU A CA 1
ATOM 2283 C C . LEU A 1 288 ? 4.046 4.313 35.885 1.00 78.50 288 LEU A C 1
ATOM 2285 O O . LEU A 1 288 ? 5.096 4.513 36.473 1.00 78.50 288 LEU A O 1
ATOM 2289 N N . ALA A 1 289 ? 3.461 3.114 35.868 1.00 68.94 289 ALA A N 1
ATOM 2290 C CA . ALA A 1 289 ? 4.109 1.909 36.390 1.00 68.94 289 ALA A CA 1
ATOM 2291 C C . ALA A 1 289 ? 5.178 1.363 35.419 1.00 68.94 289 ALA A C 1
ATOM 2293 O O . ALA A 1 289 ? 6.156 0.745 35.823 1.00 68.94 289 ALA A O 1
ATOM 2294 N N . PHE A 1 290 ? 5.040 1.617 34.121 1.00 65.56 290 PHE A N 1
ATOM 2295 C CA . PHE A 1 290 ? 5.914 1.048 33.095 1.00 65.56 290 PHE A CA 1
ATOM 2296 C C . PHE A 1 290 ? 7.325 1.663 33.060 1.00 65.56 290 PHE A C 1
ATOM 2298 O O . PHE A 1 290 ? 8.309 0.964 32.805 1.00 65.56 290 PHE A O 1
ATOM 2305 N N . VAL A 1 291 ? 7.435 2.974 33.307 1.00 63.91 291 VAL A N 1
ATOM 2306 C CA . VAL A 1 291 ? 8.696 3.734 33.204 1.00 63.91 291 VAL A CA 1
ATOM 2307 C C . VAL A 1 291 ? 9.634 3.562 34.416 1.00 63.91 291 VAL A C 1
ATOM 2309 O O . VAL A 1 291 ? 10.795 3.210 34.191 1.00 63.91 291 VAL A O 1
ATOM 2312 N N . PRO A 1 292 ? 9.201 3.774 35.676 1.00 68.00 292 PRO A N 1
ATOM 2313 C CA . PRO A 1 292 ? 10.079 3.701 36.844 1.00 68.00 292 PRO A CA 1
ATOM 2314 C C . PRO A 1 292 ? 10.465 2.263 37.210 1.00 68.00 292 PRO A C 1
ATOM 2316 O O . PRO A 1 292 ? 11.599 2.035 37.620 1.00 68.00 292 PRO A O 1
ATOM 2319 N N . PHE A 1 293 ? 9.589 1.277 36.979 1.00 70.44 293 PHE A N 1
ATOM 2320 C CA . PHE A 1 293 ? 9.879 -0.137 37.265 1.00 70.44 293 PHE A CA 1
ATOM 2321 C C . PHE A 1 293 ? 10.667 -0.849 36.155 1.00 70.44 293 PHE A C 1
ATOM 2323 O O . PHE A 1 293 ? 10.902 -2.051 36.240 1.00 70.44 293 PHE A O 1
ATOM 2330 N N . ARG A 1 294 ? 11.077 -0.127 35.101 1.00 65.81 294 ARG A N 1
ATOM 2331 C CA . ARG A 1 294 ? 11.862 -0.660 33.972 1.00 65.81 294 ARG A CA 1
ATOM 2332 C C . ARG A 1 294 ? 11.290 -1.942 33.353 1.00 65.81 294 ARG A C 1
ATOM 2334 O O . ARG A 1 294 ? 12.035 -2.769 32.831 1.00 65.81 294 ARG A O 1
ATOM 2341 N N . LEU A 1 295 ? 9.965 -2.092 33.333 1.00 65.38 295 LEU A N 1
ATOM 2342 C CA . LEU A 1 295 ? 9.298 -3.294 32.813 1.00 65.38 295 LEU A CA 1
ATOM 2343 C C . LE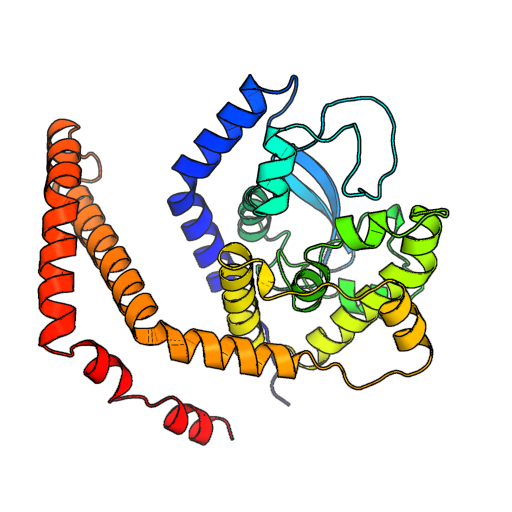U A 1 295 ? 9.616 -3.558 31.325 1.00 65.38 295 LEU A C 1
ATOM 2345 O O . LEU A 1 295 ? 9.537 -4.691 30.861 1.00 65.38 295 LEU A O 1
ATOM 2349 N N . TYR A 1 296 ? 10.093 -2.543 30.593 1.00 63.44 296 TYR A N 1
ATOM 2350 C CA . TYR A 1 296 ? 10.616 -2.669 29.229 1.00 63.44 296 TYR A CA 1
ATOM 2351 C C . TYR A 1 296 ? 11.919 -3.489 29.111 1.00 63.44 296 TYR A C 1
ATOM 2353 O O . TYR A 1 296 ? 12.237 -3.949 28.015 1.00 63.44 296 TYR A O 1
ATOM 2361 N N . GLU A 1 297 ? 12.695 -3.658 30.189 1.00 62.69 297 GLU A N 1
ATOM 2362 C CA . GLU A 1 297 ? 13.939 -4.445 30.173 1.00 62.69 297 GLU A CA 1
ATOM 2363 C C . GLU A 1 297 ? 13.646 -5.951 30.189 1.00 62.69 297 GLU A C 1
ATOM 2365 O O . GLU A 1 297 ? 14.357 -6.715 29.540 1.00 62.69 297 GLU A O 1
ATOM 2370 N N . GLY A 1 298 ? 12.562 -6.378 30.851 1.00 56.75 298 GLY A N 1
ATOM 2371 C CA . GLY A 1 298 ? 12.162 -7.787 30.958 1.00 56.75 298 GLY A CA 1
ATOM 2372 C C . GLY A 1 298 ? 11.717 -8.408 29.630 1.00 56.75 298 GLY A C 1
ATOM 2373 O O . GLY A 1 298 ? 12.104 -9.534 29.324 1.00 56.75 298 GLY A O 1
ATOM 2374 N N . TYR A 1 299 ? 11.000 -7.649 28.794 1.00 55.22 299 TYR A N 1
ATOM 2375 C CA . TYR A 1 299 ? 10.525 -8.110 27.479 1.00 55.22 299 TYR A CA 1
ATOM 2376 C C . TYR A 1 299 ? 11.646 -8.477 26.496 1.00 55.22 299 TYR A C 1
ATOM 2378 O O . TYR A 1 299 ? 11.421 -9.247 25.568 1.00 55.22 299 TYR A O 1
ATOM 2386 N N . TRP A 1 300 ? 12.856 -7.955 26.704 1.00 50.69 300 TRP A N 1
ATOM 2387 C CA . TRP A 1 300 ? 14.022 -8.216 25.853 1.00 50.69 300 TRP A CA 1
ATOM 2388 C C . TRP A 1 300 ? 15.066 -9.131 26.504 1.00 50.69 300 TRP A C 1
ATOM 2390 O O . TRP A 1 300 ? 16.049 -9.487 25.857 1.00 50.69 300 TRP A O 1
ATOM 2400 N N . ARG A 1 301 ? 14.875 -9.513 27.773 1.00 50.47 301 ARG A N 1
ATOM 2401 C CA . ARG A 1 301 ? 15.870 -10.259 28.558 1.00 50.47 301 ARG A CA 1
ATOM 2402 C C . ARG A 1 301 ? 15.875 -11.764 28.269 1.00 50.47 301 ARG A C 1
ATOM 2404 O O . ARG A 1 301 ? 16.882 -12.408 28.532 1.00 50.47 301 ARG A O 1
ATOM 2411 N N . TYR A 1 302 ? 14.789 -12.304 27.710 1.00 50.91 302 TYR A N 1
ATOM 2412 C CA . TYR A 1 302 ? 14.627 -13.744 27.444 1.00 50.91 302 TYR A CA 1
ATOM 2413 C C . TYR A 1 302 ? 14.723 -14.140 25.963 1.00 50.91 302 TYR A C 1
ATOM 2415 O O . TYR A 1 302 ? 14.763 -15.323 25.644 1.00 50.91 302 TYR A O 1
ATOM 2423 N N . ALA A 1 303 ? 14.810 -13.166 25.060 1.00 49.16 303 ALA A N 1
ATOM 2424 C CA . ALA A 1 303 ? 15.195 -13.380 23.671 1.00 49.16 303 ALA A CA 1
ATOM 2425 C C . ALA A 1 303 ? 15.904 -12.114 23.199 1.00 49.16 303 ALA A C 1
ATOM 2427 O O . ALA A 1 303 ? 15.273 -11.185 22.681 1.00 49.16 303 ALA A O 1
ATOM 2428 N N . SER A 1 304 ? 17.214 -12.023 23.428 1.00 48.22 304 SER A N 1
ATOM 2429 C CA . SER A 1 304 ? 17.946 -10.927 22.817 1.00 48.22 304 SER A CA 1
ATOM 2430 C C . SER A 1 304 ? 17.922 -11.146 21.300 1.00 48.22 304 SER A C 1
ATOM 2432 O O . SER A 1 304 ? 18.022 -12.268 20.805 1.00 48.22 304 SER A O 1
ATOM 2434 N N . ILE A 1 305 ? 17.790 -10.077 20.514 1.00 50.81 305 ILE A N 1
ATOM 2435 C CA . ILE A 1 305 ? 17.909 -10.179 19.048 1.00 50.81 305 ILE A CA 1
ATOM 2436 C C . ILE A 1 305 ? 19.272 -10.759 18.634 1.00 50.81 305 ILE A C 1
ATOM 2438 O O . ILE A 1 305 ? 19.369 -11.342 17.558 1.00 50.81 305 ILE A O 1
ATOM 2442 N N . ARG A 1 306 ? 20.302 -10.657 19.489 1.00 51.69 306 ARG A N 1
ATOM 2443 C CA . ARG A 1 306 ? 21.579 -11.356 19.285 1.00 51.69 306 ARG A CA 1
ATOM 2444 C C . ARG A 1 306 ? 21.408 -12.876 19.312 1.00 51.69 306 ARG A C 1
ATOM 2446 O O . ARG A 1 306 ? 21.989 -13.544 18.469 1.00 51.69 306 ARG A O 1
ATOM 2453 N N . ASP A 1 307 ? 20.559 -13.412 20.183 1.00 53.59 307 ASP A N 1
ATOM 2454 C CA . ASP A 1 307 ? 20.283 -14.854 20.244 1.00 53.59 307 ASP A CA 1
ATOM 2455 C C . ASP A 1 307 ? 19.530 -15.328 18.990 1.00 53.59 307 ASP A C 1
ATOM 2457 O O . ASP A 1 307 ? 19.851 -16.365 18.418 1.00 53.59 307 ASP A O 1
ATOM 2461 N N . LEU A 1 308 ? 18.598 -14.517 18.474 1.00 51.53 308 LEU A N 1
ATOM 2462 C CA . LEU A 1 308 ? 17.922 -14.781 17.193 1.00 51.53 308 LEU A CA 1
ATOM 2463 C C . LEU A 1 308 ? 18.868 -14.700 15.982 1.00 51.53 308 LEU A C 1
ATOM 2465 O O . LEU A 1 308 ? 18.657 -15.412 15.002 1.00 51.53 308 LEU A O 1
ATOM 2469 N N . GLN A 1 309 ? 19.910 -13.863 16.034 1.00 51.69 309 GLN A N 1
ATOM 2470 C CA . GLN A 1 309 ? 20.952 -13.814 15.001 1.00 51.69 309 GLN A CA 1
ATOM 2471 C C . GLN A 1 309 ? 21.818 -15.081 14.990 1.00 51.69 309 GLN A C 1
ATOM 2473 O O . GLN A 1 309 ? 22.223 -15.507 13.914 1.00 51.69 309 GLN A O 1
ATOM 2478 N N . HIS A 1 310 ? 22.046 -15.715 16.145 1.00 53.56 310 HIS A N 1
ATOM 2479 C CA . HIS A 1 310 ? 22.796 -16.973 16.246 1.00 53.56 310 HIS A CA 1
ATOM 2480 C C . HIS A 1 310 ? 22.000 -18.220 15.829 1.00 53.56 310 HIS A C 1
ATOM 2482 O O . HIS A 1 310 ? 22.603 -19.235 15.509 1.00 53.56 310 HIS A O 1
ATOM 2488 N N . ILE A 1 311 ? 20.665 -18.159 15.801 1.00 50.81 311 ILE A N 1
ATOM 2489 C CA . ILE A 1 311 ? 19.805 -19.277 15.357 1.00 50.81 311 ILE A CA 1
ATOM 2490 C C . ILE A 1 311 ? 19.643 -19.307 13.824 1.00 50.81 311 ILE A C 1
ATOM 2492 O O . ILE A 1 311 ? 19.311 -20.341 13.248 1.00 50.81 311 ILE A O 1
ATOM 2496 N N . VAL A 1 312 ? 19.843 -18.167 13.154 1.00 46.69 312 VAL A N 1
ATOM 2497 C CA . VAL A 1 312 ? 19.608 -17.993 11.705 1.00 46.69 312 VAL A CA 1
ATOM 2498 C C . VAL A 1 312 ? 20.915 -17.845 10.904 1.00 46.69 312 VAL A C 1
ATOM 2500 O O . VAL A 1 312 ? 20.869 -17.863 9.672 1.00 46.69 312 VAL A O 1
ATOM 2503 N N . GLY A 1 313 ? 22.056 -17.686 11.585 1.00 39.84 313 GLY A N 1
ATOM 2504 C CA . GLY A 1 313 ? 23.399 -17.621 10.996 1.00 39.84 313 GLY A CA 1
ATOM 2505 C C . GLY A 1 313 ? 24.011 -18.991 10.762 1.00 39.84 313 GLY A C 1
ATOM 2506 O O . GLY A 1 313 ? 23.923 -19.826 11.686 1.00 39.84 313 GLY A O 1
#

Radius of gyration: 21.98 Å; chains: 1; bounding box: 51×46×61 Å

pLDDT: mean 81.67, std 15.37, range [35.69, 98.06]

Foldseek 3Di:
DDPQDAADLVVQLVVLVCLCVVCVVVVVVQLVVLPVQADDHQWDWAWFQWAPRDIDIQIWGDQFHPDPDDDPDAALPPPRGTPSSNVCLLLVVRRSSNSVCSNVVQAGQEAQATHHPVLQDPVDPLSSVRNNHGHHSWYLLCLLCSVVNHQLNPPPPPSVCCCNPFVVVLSSVRRSLCVVVHHHVNNVLRVLSVVVCSVPVVLHDHDHPVSRVVCVVDVDDDVSVVSSVVSVVVCVVCVLVVVLVVVLVVQLVVVVVVQCVVVVNDHDPVRVVVCVVCSVVSSVVVSVCCPPVVVVVVVCVPPPVVNVVVVVD

Sequence (313 aa):
MSRRSGLPRWLEVLLAGCGLILLSPLLVLIAALVKLTSKGPVLFSQRRVGAAGRMFVIRKFRTMAVRSGGPKVTARDDARMTAVGRVLRKLKLDELPELWNVVRGDMALVGPRPEVPDYVDWADPISRSVLRVRPGITDPMTLRLRNEEELMAGVVSDREAFYRTRLRPFKLQGYKTYLATRSWLSDVLVLARSVAAVIIPKLAVPPSVRDIEESEREPRPDHADAGARDVFKTLVRYRRWLVGLFEAGLVVLAHWLALRLRFDGEVPAQEAAIFFKVLPWIVGLRLLAFVPFRLYEGYWRYASIRDLQHIVG